Protein AF-A0A7V5R1Z7-F1 (afdb_monomer)

Radius of gyration: 26.4 Å; Cα contacts (8 Å, |Δi|>4): 305; chains: 1; bounding box: 56×43×74 Å

pLDDT: mean 80.23, std 14.75, range [30.91, 93.94]

Solvent-accessible surface area (backbone atoms only — not comparable to full-atom values): 13904 Å² total; per-residue (Å²): 135,90,87,69,84,84,73,76,78,60,77,85,65,63,64,72,72,75,41,57,68,72,42,50,54,52,12,50,54,49,54,71,69,65,27,65,79,41,76,48,75,42,79,90,75,31,34,35,39,34,32,37,51,55,98,90,41,81,35,54,34,39,33,49,52,81,77,50,91,92,49,82,60,58,50,67,71,62,95,63,70,82,87,39,47,68,58,49,30,50,52,53,52,48,47,54,66,72,68,49,70,75,56,68,69,56,55,58,46,38,64,74,29,57,62,56,53,50,30,55,57,60,72,68,54,90,69,73,97,61,61,90,85,60,43,50,40,64,34,35,38,37,42,70,43,82,88,78,74,38,43,34,40,34,34,33,34,34,35,50,44,95,85,73,46,53,43,82,74,44,81,34,43,43,52,56,78,75,41,85,78,61,61,90,48,59,53,75,69,50,51,55,52,40,50,50,34,47,76,69,71,45,63,70,41,41,57,50,74,54,47,85,87,77,34,55,68,56,51,51,56,45,53,72,60,75,38,52,47,53,61,88,83,89

Structure (mmCIF, N/CA/C/O backbone):
data_AF-A0A7V5R1Z7-F1
#
_entry.id   AF-A0A7V5R1Z7-F1
#
loop_
_atom_site.group_PDB
_atom_site.id
_atom_site.type_symbol
_atom_site.label_atom_id
_atom_site.label_alt_id
_atom_site.label_comp_id
_atom_site.label_asym_id
_atom_site.label_entity_id
_atom_site.label_seq_id
_atom_site.pdbx_PDB_ins_code
_atom_site.Cartn_x
_atom_site.Cartn_y
_atom_site.Cartn_z
_atom_site.occupancy
_atom_site.B_iso_or_equiv
_atom_site.auth_seq_id
_atom_site.auth_comp_id
_atom_site.auth_asym_id
_atom_site.auth_atom_id
_atom_site.pdbx_PDB_model_num
ATOM 1 N N . MET A 1 1 ? -6.080 -22.613 -13.313 1.00 31.19 1 MET A N 1
ATOM 2 C CA . MET A 1 1 ? -6.533 -21.714 -14.396 1.00 31.19 1 MET A CA 1
ATOM 3 C C . MET A 1 1 ? -6.416 -20.295 -13.854 1.00 31.19 1 MET A C 1
ATOM 5 O O . MET A 1 1 ? -7.184 -19.934 -12.975 1.00 31.19 1 MET A O 1
ATOM 9 N N . LEU A 1 2 ? -5.364 -19.563 -14.227 1.00 30.91 2 LEU A N 1
ATOM 10 C CA . LEU A 1 2 ? -5.093 -18.218 -13.706 1.00 30.91 2 LEU A CA 1
ATOM 11 C C . LEU A 1 2 ? -6.027 -17.218 -14.399 1.00 30.91 2 LEU A C 1
ATOM 13 O O . LEU A 1 2 ? -5.830 -16.895 -15.565 1.00 30.91 2 LEU A O 1
ATOM 17 N N . GLN A 1 3 ? -7.055 -16.763 -13.685 1.00 36.97 3 GLN A N 1
ATOM 18 C CA . GLN A 1 3 ? -7.900 -15.636 -14.076 1.00 36.97 3 GLN A CA 1
ATOM 19 C C . GLN A 1 3 ? -7.521 -14.421 -13.232 1.00 36.97 3 GLN A C 1
ATOM 21 O O . GLN A 1 3 ? -8.190 -14.095 -12.258 1.00 36.97 3 GLN A O 1
ATOM 26 N N . ILE A 1 4 ? -6.443 -13.738 -13.602 1.00 39.59 4 ILE A N 1
ATOM 27 C CA . ILE A 1 4 ? -6.299 -12.326 -13.254 1.00 39.59 4 ILE A CA 1
ATOM 28 C C . ILE A 1 4 ? -5.899 -11.625 -14.547 1.00 39.59 4 ILE A C 1
ATOM 30 O O . ILE A 1 4 ? -4.867 -11.978 -15.122 1.00 39.59 4 ILE A O 1
ATOM 34 N N . PRO A 1 5 ? -6.699 -10.673 -15.050 1.00 38.91 5 PRO A N 1
ATOM 35 C CA . PRO A 1 5 ? -6.241 -9.850 -16.145 1.00 38.91 5 PRO A CA 1
ATOM 36 C C . PRO A 1 5 ? -5.068 -9.031 -15.610 1.00 38.91 5 PRO A C 1
ATOM 38 O O . PRO A 1 5 ? -5.225 -8.265 -14.658 1.00 38.91 5 PRO A O 1
ATOM 41 N N . LEU A 1 6 ? -3.894 -9.180 -16.229 1.00 36.47 6 LEU A N 1
ATOM 42 C CA . LEU A 1 6 ? -2.872 -8.138 -16.225 1.00 36.47 6 LEU A CA 1
ATOM 43 C C . LEU A 1 6 ? -3.494 -6.907 -16.892 1.00 36.47 6 LEU A C 1
ATOM 45 O O . LEU A 1 6 ? -3.279 -6.631 -18.069 1.00 36.47 6 LEU A O 1
ATOM 49 N N . ALA A 1 7 ? -4.332 -6.184 -16.157 1.00 33.09 7 ALA A N 1
ATOM 50 C CA . ALA A 1 7 ? -4.763 -4.861 -16.540 1.00 33.09 7 ALA A CA 1
ATOM 51 C C . ALA A 1 7 ? -3.550 -3.956 -16.331 1.00 33.09 7 ALA A C 1
ATOM 53 O O . ALA A 1 7 ? -3.385 -3.331 -15.284 1.00 33.09 7 ALA A O 1
ATOM 54 N N . PHE A 1 8 ? -2.674 -3.934 -17.337 1.00 43.09 8 PHE A N 1
ATOM 55 C CA . PHE A 1 8 ? -1.732 -2.855 -17.563 1.00 43.09 8 PHE A CA 1
ATOM 56 C C . PHE A 1 8 ? -2.545 -1.558 -17.626 1.00 43.09 8 PHE A C 1
ATOM 58 O O . PHE A 1 8 ? -2.970 -1.120 -18.691 1.00 43.09 8 PHE A O 1
ATOM 65 N N . LYS A 1 9 ? -2.762 -0.905 -16.484 1.00 36.94 9 LYS A N 1
ATOM 66 C CA . LYS A 1 9 ? -2.949 0.544 -16.468 1.00 36.94 9 LYS A CA 1
ATOM 67 C C . LYS A 1 9 ? -1.584 1.166 -16.757 1.00 36.94 9 LYS A C 1
ATOM 69 O O . LYS A 1 9 ? -0.972 1.775 -15.887 1.00 36.94 9 LYS A O 1
ATOM 74 N N . GLY A 1 10 ? -1.090 0.990 -17.982 1.00 40.34 10 GLY A N 1
ATOM 75 C CA . GLY A 1 10 ? -0.186 1.986 -18.532 1.00 40.34 10 GLY A CA 1
ATOM 76 C C . GLY A 1 10 ? -0.961 3.307 -18.554 1.00 40.34 10 GLY A C 1
ATOM 77 O O . GLY A 1 10 ? -2.160 3.278 -18.856 1.00 40.34 10 GLY A O 1
ATOM 78 N N . PRO A 1 11 ? -0.361 4.453 -18.188 1.00 41.62 11 PRO A N 1
ATOM 79 C CA . PRO A 1 11 ? -1.006 5.732 -18.440 1.00 41.62 11 PRO A CA 1
ATOM 80 C C . PRO A 1 11 ? -1.364 5.759 -19.925 1.00 41.62 11 PRO A C 1
ATOM 82 O O . PRO A 1 11 ? -0.497 5.598 -20.786 1.00 41.62 11 PRO A O 1
ATOM 85 N N . ALA A 1 12 ? -2.664 5.834 -20.204 1.00 41.38 12 ALA A N 1
ATOM 86 C CA . ALA A 1 12 ? -3.181 5.752 -21.553 1.00 41.38 12 ALA A CA 1
ATOM 87 C C . ALA A 1 12 ? -2.472 6.807 -22.423 1.00 41.38 12 ALA A C 1
ATOM 89 O O . ALA A 1 12 ? -2.505 7.989 -22.090 1.00 41.38 12 ALA A O 1
ATOM 90 N N . LYS A 1 13 ? -1.874 6.366 -23.539 1.00 51.72 13 LYS A N 1
ATOM 91 C CA . LYS A 1 13 ? -1.476 7.191 -24.697 1.00 51.72 13 LYS A CA 1
ATOM 92 C C . LYS A 1 13 ? -0.182 8.028 -24.644 1.00 51.72 13 LYS A C 1
ATOM 94 O O . LYS A 1 13 ? -0.033 8.872 -25.509 1.00 51.72 13 LYS A O 1
ATOM 99 N N . GLN A 1 14 ? 0.774 7.829 -23.728 1.00 66.38 14 GLN A N 1
ATOM 100 C CA . GLN A 1 14 ? 1.934 8.752 -23.667 1.00 66.38 14 GLN A CA 1
ATOM 101 C C . GLN A 1 14 ? 3.022 8.567 -24.743 1.00 66.38 14 GLN A C 1
ATOM 103 O O . GLN A 1 14 ? 3.512 9.557 -25.263 1.00 66.38 14 GLN A O 1
ATOM 108 N N . ILE A 1 15 ? 3.462 7.346 -25.074 1.00 74.56 15 ILE A N 1
ATOM 109 C CA . ILE A 1 15 ? 4.589 7.190 -26.027 1.00 74.56 15 ILE A CA 1
ATOM 110 C C . ILE A 1 15 ? 4.106 7.339 -27.474 1.00 74.56 15 ILE A C 1
ATOM 112 O O . ILE A 1 15 ? 4.754 8.008 -28.272 1.00 74.56 15 ILE A O 1
ATOM 116 N N . GLU A 1 16 ? 2.936 6.782 -27.786 1.00 77.31 16 GLU A N 1
ATOM 117 C CA . GLU A 1 16 ? 2.303 6.863 -29.111 1.00 77.31 16 GLU A CA 1
ATOM 118 C C . GLU A 1 16 ? 1.888 8.294 -29.487 1.00 77.31 16 GLU A C 1
ATOM 120 O O . GLU A 1 16 ? 1.793 8.611 -30.667 1.00 77.31 16 GLU A O 1
ATOM 125 N N . SER A 1 17 ? 1.663 9.181 -28.504 1.00 82.94 17 SER A N 1
ATOM 126 C CA . SER A 1 17 ? 1.440 10.608 -28.772 1.00 82.94 17 SER A CA 1
ATOM 127 C C . SER A 1 17 ? 2.727 11.379 -29.068 1.00 82.94 17 SER A C 1
ATOM 129 O O . SER A 1 17 ? 2.656 12.478 -29.607 1.00 82.94 17 SER A O 1
ATOM 131 N N . LEU A 1 18 ? 3.887 10.845 -28.672 1.00 83.00 18 LEU A N 1
ATOM 132 C CA . LEU A 1 18 ? 5.188 11.511 -28.790 1.00 83.00 18 LEU A CA 1
ATOM 133 C C . LEU A 1 18 ? 5.989 11.031 -30.004 1.00 83.00 18 LEU A C 1
ATOM 135 O O . LEU A 1 18 ? 6.800 11.787 -30.535 1.00 83.00 18 LEU A O 1
ATOM 139 N N . PHE A 1 19 ? 5.784 9.785 -30.437 1.00 88.88 19 PHE A N 1
ATOM 140 C CA . PHE A 1 19 ? 6.544 9.174 -31.524 1.00 88.88 19 PHE A CA 1
ATOM 141 C C . PHE A 1 19 ? 5.636 8.360 -32.454 1.00 88.88 19 PHE A C 1
ATOM 143 O O . PHE A 1 19 ? 4.733 7.670 -31.976 1.00 88.88 19 PHE A O 1
ATOM 150 N N . PRO A 1 20 ? 5.894 8.373 -33.775 1.00 91.06 20 PRO A N 1
ATOM 151 C CA . PRO A 1 20 ? 5.164 7.535 -34.716 1.00 91.06 20 PRO A CA 1
ATOM 152 C C . PRO A 1 20 ? 5.468 6.048 -34.483 1.00 91.06 20 PRO A C 1
ATOM 154 O O . PRO A 1 20 ? 6.582 5.674 -34.114 1.00 91.06 20 PRO A O 1
ATOM 157 N N . GLU A 1 21 ? 4.497 5.182 -34.771 1.00 89.19 21 GLU A N 1
ATOM 158 C CA . GLU A 1 21 ? 4.577 3.734 -34.516 1.00 89.19 21 GLU A CA 1
ATOM 159 C C . GLU A 1 21 ? 5.815 3.073 -35.146 1.00 89.19 21 GLU A C 1
ATOM 161 O O . GLU A 1 21 ? 6.500 2.277 -34.502 1.00 89.19 21 GLU A O 1
ATOM 166 N N . ALA A 1 22 ? 6.168 3.463 -36.375 1.00 91.12 22 ALA A N 1
ATOM 167 C CA . ALA A 1 22 ? 7.359 2.959 -37.059 1.00 91.12 22 ALA A CA 1
ATOM 168 C C . ALA A 1 22 ? 8.659 3.249 -36.280 1.00 91.12 22 ALA A C 1
ATOM 170 O O . ALA A 1 22 ? 9.557 2.406 -36.227 1.00 91.12 22 ALA A O 1
ATOM 171 N N . MET A 1 23 ? 8.743 4.415 -35.632 1.00 92.81 23 MET A N 1
ATOM 172 C CA . MET A 1 23 ? 9.889 4.811 -34.812 1.00 92.81 23 MET A CA 1
ATOM 173 C C . MET A 1 23 ? 9.915 4.059 -33.485 1.00 92.81 23 MET A C 1
ATOM 175 O O . MET A 1 23 ? 10.978 3.608 -33.067 1.00 92.81 23 MET A O 1
ATOM 179 N N . VAL A 1 24 ? 8.752 3.861 -32.858 1.00 91.44 24 VAL A N 1
ATOM 180 C CA . VAL A 1 24 ? 8.623 3.040 -31.643 1.00 91.44 24 VAL A CA 1
ATOM 181 C C . VAL A 1 24 ? 9.106 1.616 -31.913 1.00 91.44 24 VAL A C 1
ATOM 183 O O . VAL A 1 24 ? 9.898 1.070 -31.147 1.00 91.44 24 VAL A O 1
ATOM 186 N N . PHE A 1 25 ? 8.701 1.023 -33.036 1.00 91.00 25 PHE A N 1
ATOM 187 C CA . PHE A 1 25 ? 9.139 -0.314 -33.427 1.00 91.00 25 PHE A CA 1
ATOM 188 C C . PHE A 1 25 ? 10.655 -0.396 -33.667 1.00 91.00 25 PHE A C 1
ATOM 190 O O . PHE A 1 25 ? 11.306 -1.328 -33.187 1.00 91.00 25 PHE A O 1
ATOM 197 N N . ALA A 1 26 ? 11.237 0.585 -34.366 1.00 91.00 26 ALA A N 1
ATOM 198 C CA . ALA A 1 26 ? 12.684 0.663 -34.576 1.00 91.00 26 ALA A CA 1
ATOM 199 C C . ALA A 1 26 ? 13.451 0.831 -33.252 1.00 91.00 26 ALA A C 1
ATOM 201 O O . ALA A 1 26 ? 14.445 0.145 -33.017 1.00 91.00 26 ALA A O 1
ATOM 202 N N . ALA A 1 27 ? 12.945 1.672 -32.351 1.00 92.38 27 ALA A N 1
ATOM 203 C CA . ALA A 1 27 ? 13.521 1.894 -31.032 1.00 92.38 27 ALA A CA 1
ATOM 204 C C . ALA A 1 27 ? 13.492 0.629 -30.165 1.00 92.38 27 ALA A C 1
ATOM 206 O O . ALA A 1 27 ? 14.475 0.319 -29.496 1.00 92.38 27 ALA A O 1
ATOM 207 N N . ILE A 1 28 ? 12.403 -0.144 -30.202 1.00 91.06 28 ILE A N 1
ATOM 208 C CA . ILE A 1 28 ? 12.321 -1.431 -29.497 1.00 91.06 28 ILE A CA 1
ATOM 209 C C . ILE A 1 28 ? 13.361 -2.412 -30.041 1.00 91.06 28 ILE A C 1
ATOM 211 O O . ILE A 1 28 ? 14.044 -3.058 -29.250 1.00 91.06 28 ILE A O 1
ATOM 215 N N . LYS A 1 29 ? 13.532 -2.504 -31.367 1.00 92.25 29 LYS A N 1
ATOM 216 C CA . LYS A 1 29 ? 14.585 -3.347 -31.963 1.00 92.25 29 LYS A CA 1
ATOM 217 C C . LYS A 1 29 ? 15.976 -2.955 -31.472 1.00 92.25 29 LYS A C 1
ATOM 219 O O . LYS A 1 29 ? 16.752 -3.839 -31.129 1.00 92.25 29 LYS A O 1
ATOM 224 N N . LEU A 1 30 ? 16.251 -1.653 -31.394 1.00 91.19 30 LEU A N 1
ATOM 225 C CA . LEU A 1 30 ? 17.515 -1.122 -30.885 1.00 91.19 30 LEU A CA 1
ATOM 226 C C . LEU A 1 30 ? 17.731 -1.429 -29.392 1.00 91.19 30 LEU A C 1
ATOM 228 O O . LEU A 1 30 ? 18.852 -1.662 -28.957 1.00 91.19 30 LEU A O 1
ATOM 232 N N . LEU A 1 31 ? 16.668 -1.442 -28.584 1.00 90.62 31 LEU A N 1
ATOM 233 C CA . LEU A 1 31 ? 16.761 -1.824 -27.171 1.00 90.62 31 LEU A CA 1
ATOM 234 C C . LEU A 1 31 ? 16.969 -3.331 -26.983 1.00 90.62 31 LEU A C 1
ATOM 236 O O . LEU A 1 31 ? 17.690 -3.737 -26.074 1.00 90.62 31 LEU A O 1
ATOM 240 N N . LEU A 1 32 ? 16.351 -4.155 -27.833 1.00 89.19 32 LEU A N 1
ATOM 241 C CA . LEU A 1 32 ? 16.475 -5.615 -27.786 1.00 89.19 32 LEU A CA 1
ATOM 242 C C . LEU A 1 32 ? 17.870 -6.114 -28.177 1.00 89.19 32 LEU A C 1
ATOM 244 O O . LEU A 1 32 ? 18.238 -7.210 -27.769 1.00 89.19 32 LEU A O 1
ATOM 248 N N . SER A 1 33 ? 18.652 -5.331 -28.921 1.00 86.81 33 SER A N 1
ATOM 249 C CA . SER A 1 33 ? 20.059 -5.639 -29.202 1.00 86.81 33 SER A CA 1
ATOM 250 C C . SER A 1 33 ? 21.011 -5.305 -28.043 1.00 86.81 33 SER A C 1
ATOM 252 O O . SER A 1 33 ? 22.217 -5.399 -28.220 1.00 86.81 33 SER A O 1
ATOM 254 N N . GLU A 1 34 ? 20.490 -4.933 -26.864 1.00 78.62 34 GLU A N 1
ATOM 255 C CA . GLU A 1 34 ? 21.259 -4.588 -25.650 1.00 78.62 34 GLU A CA 1
ATOM 256 C C . GLU A 1 34 ? 22.245 -3.419 -25.824 1.00 78.62 34 GLU A C 1
ATOM 258 O O . GLU A 1 34 ? 23.167 -3.212 -25.040 1.00 78.62 34 GLU A O 1
ATOM 263 N N . ASN A 1 35 ? 21.979 -2.563 -26.803 1.00 83.56 35 ASN A N 1
ATOM 264 C CA . ASN A 1 35 ? 22.853 -1.470 -27.218 1.00 83.56 35 ASN A CA 1
ATOM 265 C C . ASN A 1 35 ? 22.896 -0.260 -26.260 1.00 83.56 35 ASN A C 1
ATOM 267 O O . ASN A 1 35 ? 23.498 0.771 -26.567 1.00 83.56 35 ASN A O 1
ATOM 271 N N . MET A 1 36 ? 22.241 -0.329 -25.099 1.00 88.00 36 MET A N 1
ATOM 272 C CA . MET A 1 36 ? 22.253 0.754 -24.114 1.00 88.00 36 MET A CA 1
ATOM 273 C C . MET A 1 36 ? 23.434 0.591 -23.156 1.00 88.00 36 MET A C 1
ATOM 275 O O . MET A 1 36 ? 23.322 -0.048 -22.111 1.00 88.00 36 MET A O 1
ATOM 279 N N . VAL A 1 37 ? 24.551 1.230 -23.497 1.00 89.00 37 VAL A N 1
ATOM 280 C CA . VAL A 1 37 ? 25.814 1.154 -22.747 1.00 89.00 37 VAL A CA 1
ATOM 281 C C . VAL A 1 37 ? 25.703 1.819 -21.376 1.00 89.00 37 VAL A C 1
ATOM 283 O O . VAL A 1 37 ? 26.212 1.313 -20.376 1.00 89.00 37 VAL A O 1
ATOM 286 N N . HIS A 1 38 ? 25.041 2.975 -21.308 1.00 91.31 38 HIS A N 1
ATOM 287 C CA . HIS A 1 38 ? 24.915 3.727 -20.065 1.00 91.31 38 HIS A CA 1
ATOM 288 C C . HIS A 1 38 ? 23.544 4.377 -19.939 1.00 91.31 38 HIS A C 1
ATOM 290 O O . HIS A 1 38 ? 22.983 4.869 -20.916 1.00 91.31 38 HIS A O 1
ATOM 296 N N . TRP A 1 39 ? 23.030 4.414 -18.713 1.00 93.31 39 TRP A N 1
ATOM 297 C CA . TRP A 1 39 ? 21.798 5.107 -18.364 1.00 93.31 39 TRP A CA 1
ATOM 298 C C . TRP A 1 39 ? 21.902 5.623 -16.933 1.00 93.31 39 TRP A C 1
ATOM 300 O O . TRP A 1 39 ? 22.216 4.857 -16.019 1.00 93.31 39 TRP A O 1
ATOM 310 N N . GLN A 1 40 ? 21.599 6.900 -16.736 1.00 92.81 40 GLN A N 1
ATOM 311 C CA . GLN A 1 40 ? 21.609 7.542 -15.431 1.00 92.81 40 GLN A CA 1
ATOM 312 C C . GLN A 1 40 ? 20.471 8.554 -15.332 1.00 92.81 40 GLN A C 1
ATOM 314 O O . GLN A 1 40 ? 20.330 9.433 -16.178 1.00 92.81 40 GLN A O 1
ATOM 319 N N . HIS A 1 41 ? 19.698 8.465 -14.251 1.00 90.81 41 HIS A N 1
ATOM 320 C CA . HIS A 1 41 ? 18.669 9.444 -13.917 1.00 90.81 41 HIS A CA 1
ATOM 321 C C . HIS A 1 41 ? 19.145 10.346 -12.776 1.00 90.81 41 HIS A C 1
ATOM 323 O O . HIS A 1 41 ? 19.369 9.885 -11.653 1.00 90.81 41 HIS A O 1
ATOM 329 N N . ASN A 1 42 ? 19.278 11.640 -13.057 1.00 88.69 42 ASN A N 1
ATOM 330 C CA . ASN A 1 42 ? 19.512 12.660 -12.050 1.00 88.69 42 ASN A CA 1
ATOM 331 C C . ASN A 1 42 ? 18.172 13.220 -11.561 1.00 88.69 42 ASN A C 1
ATOM 333 O O . ASN A 1 42 ? 17.606 14.123 -12.168 1.00 88.69 42 ASN A O 1
ATOM 337 N N . LYS A 1 43 ? 17.696 12.697 -10.428 1.00 85.00 43 LYS A N 1
ATOM 338 C CA . LYS A 1 43 ? 16.411 13.088 -9.828 1.00 85.00 43 LYS A CA 1
ATOM 339 C C . LYS A 1 43 ? 16.332 14.562 -9.427 1.00 85.00 43 LYS A C 1
ATOM 341 O O . LYS A 1 43 ? 15.238 15.095 -9.365 1.00 85.00 43 LYS A O 1
ATOM 346 N N . VAL A 1 44 ? 17.462 15.198 -9.106 1.00 84.88 44 VAL A N 1
ATOM 347 C CA . VAL A 1 44 ? 17.480 16.599 -8.648 1.00 84.88 44 VAL A CA 1
ATOM 348 C C . VAL A 1 44 ? 17.256 17.551 -9.816 1.00 84.88 44 VAL A C 1
ATOM 350 O O . VAL A 1 44 ? 16.585 18.562 -9.665 1.00 84.88 44 VAL A O 1
ATOM 353 N N . LEU A 1 45 ? 17.833 17.219 -10.970 1.00 85.38 45 LEU A N 1
ATOM 354 C CA . LEU A 1 45 ? 17.722 18.016 -12.187 1.00 85.38 45 LEU A CA 1
ATOM 355 C C . LEU A 1 45 ? 16.599 17.538 -13.108 1.00 85.38 45 LEU A C 1
ATOM 357 O 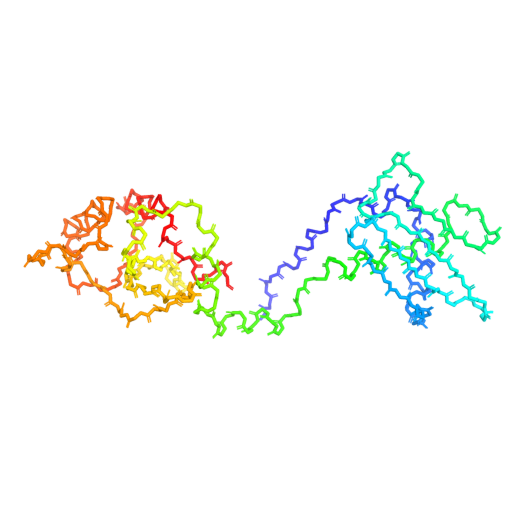O . LEU A 1 45 ? 16.463 18.096 -14.187 1.00 85.38 45 LEU A O 1
ATOM 361 N N . GLU A 1 46 ? 15.867 16.485 -12.731 1.00 87.31 46 GLU A N 1
ATOM 362 C CA . GLU A 1 46 ? 14.815 15.883 -13.561 1.00 87.31 46 GLU A CA 1
ATOM 363 C C . GLU A 1 46 ? 15.306 15.554 -14.986 1.00 87.31 46 GLU A C 1
ATOM 365 O O . GLU A 1 46 ? 14.598 15.693 -15.980 1.00 87.31 46 GLU A O 1
ATOM 370 N N . THR A 1 47 ? 16.563 15.105 -15.090 1.00 88.62 47 THR A N 1
ATOM 371 C CA . THR A 1 47 ? 17.223 14.787 -16.364 1.00 88.62 47 THR A CA 1
ATOM 372 C C . THR A 1 47 ? 17.720 13.354 -16.393 1.00 88.62 47 THR A C 1
ATOM 374 O O . THR A 1 47 ? 18.268 12.823 -15.420 1.00 88.62 47 THR A O 1
ATOM 377 N N . ILE A 1 48 ? 17.565 12.721 -17.547 1.00 90.88 48 ILE A N 1
ATOM 378 C CA . ILE A 1 48 ? 18.046 11.378 -17.830 1.00 90.88 48 ILE A CA 1
ATOM 379 C C . ILE A 1 48 ? 19.090 11.469 -18.928 1.00 90.88 48 ILE A C 1
ATOM 381 O O . ILE A 1 48 ? 18.814 11.951 -20.022 1.00 90.88 48 ILE A O 1
ATOM 385 N N . ASN A 1 49 ? 20.282 10.963 -18.637 1.00 93.19 49 ASN A N 1
ATOM 386 C CA . ASN A 1 49 ? 21.375 10.892 -19.591 1.00 93.19 49 ASN A CA 1
ATOM 387 C C . ASN A 1 49 ? 21.652 9.434 -19.936 1.00 93.19 49 ASN A C 1
ATOM 389 O O . ASN A 1 49 ? 21.638 8.559 -19.066 1.00 93.19 49 ASN A O 1
ATOM 393 N N . ALA A 1 50 ? 21.917 9.172 -21.208 1.00 93.62 50 ALA A N 1
ATOM 394 C CA . ALA A 1 50 ? 22.237 7.835 -21.673 1.00 93.62 50 ALA A CA 1
ATOM 395 C C . ALA A 1 50 ? 23.243 7.850 -22.819 1.00 93.62 50 ALA A C 1
ATOM 397 O O . ALA A 1 50 ? 23.430 8.856 -23.507 1.00 93.62 50 ALA A O 1
ATOM 398 N N . VAL A 1 51 ? 23.878 6.700 -23.014 1.00 93.50 51 VAL A N 1
ATOM 399 C CA . VAL A 1 51 ? 24.722 6.416 -24.171 1.00 93.50 51 VAL A CA 1
ATOM 400 C C . VAL A 1 51 ? 24.186 5.154 -24.827 1.00 93.50 51 VAL A C 1
ATOM 402 O O . VAL A 1 51 ? 24.077 4.121 -24.164 1.00 93.50 51 VAL A O 1
ATOM 405 N N . ILE A 1 52 ? 23.833 5.260 -26.106 1.00 92.69 52 ILE A N 1
ATOM 406 C CA . ILE A 1 52 ? 23.376 4.137 -26.930 1.00 92.69 52 ILE A CA 1
ATOM 407 C C . ILE A 1 52 ? 24.391 3.914 -28.047 1.00 92.69 52 ILE A C 1
ATOM 409 O O . ILE A 1 52 ? 24.847 4.874 -28.667 1.00 92.69 52 ILE A O 1
ATOM 413 N N . GLU A 1 53 ? 24.747 2.659 -28.286 1.00 91.94 53 GLU A N 1
ATOM 414 C CA . GLU A 1 53 ? 25.570 2.244 -29.415 1.00 91.94 53 GLU A CA 1
ATOM 415 C C . GLU A 1 53 ? 24.683 1.843 -30.596 1.00 91.94 53 GLU A C 1
ATOM 417 O O . GLU A 1 53 ? 23.820 0.982 -30.478 1.00 91.94 53 GLU A O 1
ATOM 422 N N . ASP A 1 54 ? 24.873 2.455 -31.755 1.00 90.31 54 ASP A N 1
ATOM 423 C CA . ASP A 1 54 ? 24.143 2.085 -32.963 1.00 90.31 54 ASP A CA 1
ATOM 424 C C . ASP A 1 54 ? 25.120 1.974 -34.128 1.00 90.31 54 ASP A C 1
ATOM 426 O O . ASP A 1 54 ? 25.892 2.893 -34.398 1.00 90.31 54 ASP A O 1
ATOM 430 N N . GLN A 1 55 ? 25.150 0.806 -34.771 1.00 86.81 55 GLN A N 1
ATOM 431 C CA . GLN A 1 55 ? 26.068 0.498 -35.878 1.00 86.81 55 GLN A CA 1
ATOM 432 C C . GLN A 1 55 ? 27.550 0.819 -35.571 1.00 86.81 55 GLN A C 1
ATOM 434 O O . GLN A 1 55 ? 28.294 1.274 -36.440 1.00 86.81 55 GLN A O 1
ATOM 439 N N . GLY A 1 56 ? 27.988 0.604 -34.325 1.00 85.06 56 GLY A N 1
ATOM 440 C CA . GLY A 1 56 ? 29.362 0.873 -33.879 1.00 85.06 56 GLY A CA 1
ATOM 441 C C . GLY A 1 56 ? 29.674 2.348 -33.588 1.00 85.06 56 GLY A C 1
ATOM 442 O O . GLY A 1 56 ? 30.836 2.698 -33.377 1.00 85.06 56 GLY A O 1
ATOM 443 N N . LYS A 1 57 ? 28.667 3.232 -33.574 1.00 88.94 57 LYS A N 1
ATOM 444 C CA . LYS A 1 57 ? 28.794 4.630 -33.138 1.00 88.94 57 LYS A CA 1
ATOM 445 C C . LYS A 1 57 ? 28.100 4.844 -31.798 1.00 88.94 57 LYS A C 1
ATOM 447 O O . LYS A 1 57 ? 27.003 4.351 -31.564 1.00 88.94 57 LYS A O 1
ATOM 452 N N . LEU A 1 58 ? 28.730 5.627 -30.923 1.00 91.75 58 LEU A N 1
ATOM 453 C CA . LEU A 1 58 ? 28.171 5.981 -29.618 1.00 91.75 58 LEU A CA 1
ATOM 454 C C . LEU A 1 58 ? 27.414 7.307 -29.694 1.00 91.75 58 LEU A C 1
ATOM 456 O O . LEU A 1 58 ? 28.000 8.360 -29.955 1.00 91.75 58 LEU A O 1
ATOM 460 N N . HIS A 1 59 ? 26.126 7.266 -29.380 1.00 92.06 59 HIS A N 1
ATOM 461 C CA . HIS A 1 59 ? 25.244 8.424 -29.347 1.00 92.06 59 HIS A CA 1
ATOM 462 C C . HIS A 1 59 ? 24.959 8.834 -27.903 1.00 92.06 59 HIS A C 1
ATOM 464 O O . HIS A 1 59 ? 24.417 8.058 -27.112 1.00 92.06 59 HIS A O 1
ATOM 470 N N . LYS A 1 60 ? 25.320 10.075 -27.553 1.00 92.88 60 LYS A N 1
ATOM 471 C CA . LYS A 1 60 ? 25.009 10.674 -26.248 1.00 92.88 60 LYS A CA 1
ATOM 472 C C . LYS A 1 60 ? 23.640 11.341 -26.288 1.00 92.88 60 LYS A C 1
ATOM 474 O O . LYS A 1 60 ? 23.373 12.169 -27.165 1.00 92.88 60 LYS A O 1
ATOM 479 N N . LEU A 1 61 ? 22.812 10.998 -25.312 1.00 93.94 61 LEU A N 1
ATOM 480 C CA . LEU A 1 61 ? 21.411 11.384 -25.223 1.00 93.94 61 LEU A CA 1
ATOM 481 C C . LEU A 1 61 ? 21.138 12.066 -23.888 1.00 93.94 61 LEU A C 1
ATOM 483 O O . LEU A 1 61 ? 21.652 11.630 -22.855 1.00 93.94 61 LEU A O 1
ATOM 487 N N . SER A 1 62 ? 20.287 13.086 -23.913 1.00 92.19 62 SE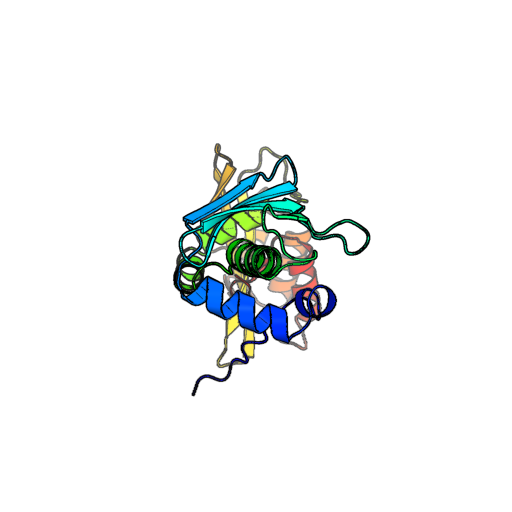R A N 1
ATOM 488 C CA . SER A 1 62 ? 19.744 13.725 -22.718 1.00 92.19 62 SER A CA 1
ATOM 489 C C . SER A 1 62 ? 18.245 13.948 -22.889 1.00 92.19 62 SER A C 1
ATOM 491 O O . SER A 1 62 ? 17.802 14.376 -23.953 1.00 92.19 62 SER A O 1
ATOM 493 N N . LEU A 1 63 ? 17.469 13.635 -21.860 1.00 91.31 63 LEU A N 1
ATOM 494 C CA . LEU A 1 63 ? 16.009 13.687 -21.837 1.00 91.31 63 LEU A CA 1
ATOM 495 C C . LEU A 1 63 ? 15.560 14.373 -20.545 1.00 91.31 63 LEU A C 1
ATOM 497 O O . LEU A 1 63 ? 16.083 14.050 -19.479 1.00 91.31 63 LEU A O 1
ATOM 501 N N . ASN A 1 64 ? 14.565 15.254 -20.622 1.00 88.00 64 ASN A N 1
ATOM 502 C CA . ASN A 1 64 ? 13.902 15.780 -19.427 1.00 88.00 64 ASN A CA 1
ATOM 503 C C . ASN A 1 64 ? 12.785 14.821 -18.990 1.00 88.00 64 ASN A C 1
ATOM 505 O O . ASN A 1 64 ? 12.039 14.305 -19.826 1.00 88.00 64 ASN A O 1
ATOM 509 N N . TRP A 1 65 ? 12.677 14.555 -17.689 1.00 84.25 65 TRP A N 1
ATOM 510 C CA . TRP A 1 65 ? 11.671 13.656 -17.131 1.00 84.25 65 TRP A CA 1
ATOM 511 C C . TRP A 1 65 ? 11.057 14.229 -15.848 1.00 84.25 65 TRP A C 1
ATOM 513 O O . TRP A 1 65 ? 11.783 14.365 -14.864 1.00 84.25 65 TRP A O 1
ATOM 523 N N . PRO A 1 66 ? 9.731 14.453 -15.783 1.00 83.75 66 PRO A N 1
ATOM 524 C CA . PRO A 1 66 ? 8.690 13.964 -16.697 1.00 83.75 66 PRO A CA 1
ATOM 525 C C . PRO A 1 66 ? 8.678 14.664 -18.065 1.00 83.75 66 PRO A C 1
ATOM 527 O O . PRO A 1 66 ? 9.106 15.804 -18.194 1.00 83.75 66 PRO A O 1
ATOM 530 N N . ILE A 1 67 ? 8.203 13.956 -19.097 1.00 82.81 67 ILE A N 1
ATOM 531 C CA . ILE A 1 67 ? 8.124 14.509 -20.456 1.00 82.81 67 ILE A CA 1
ATOM 532 C C . ILE A 1 67 ? 6.952 15.485 -20.534 1.00 82.81 67 ILE A C 1
ATOM 534 O O . ILE A 1 67 ? 5.806 15.095 -20.297 1.00 82.81 67 ILE A O 1
ATOM 538 N N . ASP A 1 68 ? 7.252 16.719 -20.920 1.00 79.62 68 ASP A N 1
ATOM 539 C CA . ASP A 1 68 ? 6.272 17.742 -21.263 1.00 79.62 68 ASP A CA 1
ATOM 540 C C . ASP A 1 68 ? 6.142 17.825 -22.798 1.00 79.62 68 ASP A C 1
ATOM 542 O O . ASP A 1 68 ? 7.149 18.068 -23.467 1.00 79.62 68 ASP A O 1
ATOM 546 N N . PRO A 1 69 ? 4.950 17.590 -23.382 1.00 72.19 69 PRO A N 1
ATOM 547 C CA . PRO A 1 69 ? 4.744 17.650 -24.829 1.00 72.19 69 PRO A CA 1
ATOM 548 C C . PRO A 1 69 ? 4.923 19.053 -25.431 1.00 72.19 69 PRO A C 1
ATOM 550 O O . PRO A 1 69 ? 5.099 19.155 -26.644 1.00 72.19 69 PRO A O 1
ATOM 553 N N . GLU A 1 70 ? 4.880 20.122 -24.629 1.00 74.62 70 GLU A N 1
ATOM 554 C CA . GLU A 1 70 ? 5.105 21.497 -25.104 1.00 74.62 70 GLU A CA 1
ATOM 555 C C . GLU A 1 70 ? 6.600 21.844 -25.215 1.00 74.62 70 GLU A C 1
ATOM 557 O O . GLU A 1 70 ? 6.979 22.777 -25.927 1.00 74.62 70 GLU A O 1
ATOM 562 N N . LEU A 1 71 ? 7.467 21.077 -24.546 1.00 72.69 71 LEU A N 1
ATOM 563 C CA . LEU A 1 71 ? 8.915 21.269 -24.540 1.00 72.69 71 LEU A CA 1
ATOM 564 C C . LEU A 1 71 ? 9.617 20.250 -25.442 1.00 72.69 71 LEU A C 1
ATOM 566 O O . LEU A 1 71 ? 9.128 19.154 -25.715 1.00 72.69 71 LEU A O 1
ATOM 570 N N . SER A 1 72 ? 10.824 20.592 -25.900 1.00 78.94 72 SER A N 1
ATOM 571 C CA . SER A 1 72 ? 11.659 19.630 -26.619 1.00 78.94 72 SER A CA 1
ATOM 572 C C . SER A 1 72 ? 11.922 18.411 -25.730 1.00 78.94 72 SER A C 1
ATOM 574 O O . SER A 1 72 ? 12.530 18.553 -24.669 1.00 78.94 72 SER A O 1
ATOM 576 N N . ILE A 1 73 ? 11.513 17.226 -26.196 1.00 81.56 73 ILE A N 1
ATOM 577 C CA . ILE A 1 73 ? 11.632 15.946 -25.478 1.00 81.56 73 ILE A CA 1
ATOM 578 C C . ILE A 1 73 ? 13.056 15.755 -24.927 1.00 81.56 73 ILE A C 1
ATOM 580 O O . ILE A 1 73 ? 13.246 15.423 -23.758 1.00 81.56 73 ILE A O 1
ATOM 584 N N . GLY A 1 74 ? 14.072 16.015 -25.754 1.00 87.12 74 GLY A N 1
ATOM 585 C CA . GLY A 1 74 ? 15.469 15.888 -25.365 1.00 87.12 74 GLY A CA 1
ATOM 586 C C . GLY A 1 74 ? 16.442 16.210 -26.494 1.00 87.12 74 GLY A C 1
ATOM 587 O O . GLY A 1 74 ? 16.061 16.655 -27.579 1.00 87.12 74 GLY A O 1
ATOM 588 N N . THR A 1 75 ? 17.722 15.959 -26.241 1.00 90.69 75 THR A N 1
ATOM 589 C CA . THR A 1 75 ? 18.809 16.151 -27.201 1.00 90.69 75 THR A CA 1
ATOM 590 C C . THR A 1 75 ? 19.502 14.827 -27.514 1.00 90.69 75 THR A C 1
ATOM 592 O O . THR A 1 75 ? 19.799 14.023 -26.633 1.00 90.69 75 THR A O 1
ATOM 595 N N . CYS A 1 76 ? 19.763 14.609 -28.802 1.00 91.69 76 CYS A N 1
ATOM 596 C CA . CYS A 1 76 ? 20.614 13.543 -29.319 1.00 91.69 76 CYS A CA 1
ATOM 597 C C . CYS A 1 76 ? 21.720 14.150 -30.187 1.00 91.69 76 CYS A C 1
ATOM 599 O O . CYS A 1 76 ? 21.499 15.188 -30.821 1.00 91.69 76 CYS A O 1
ATOM 601 N N . HIS A 1 77 ? 22.877 13.484 -30.206 1.00 89.94 77 HIS A N 1
ATOM 602 C CA . HIS A 1 77 ? 24.037 13.782 -31.053 1.00 89.94 77 HIS A CA 1
ATOM 603 C C . HIS A 1 77 ? 24.065 12.948 -32.352 1.00 89.94 77 HIS A C 1
ATOM 605 O O . HIS A 1 77 ? 25.137 12.687 -32.888 1.00 89.94 77 HIS A O 1
ATOM 611 N N . CYS A 1 78 ? 22.924 12.443 -32.823 1.00 88.19 78 CYS A N 1
ATOM 612 C CA . CYS A 1 78 ? 22.815 11.854 -34.158 1.00 88.19 78 CYS A CA 1
ATOM 613 C C . CYS A 1 78 ? 22.588 12.945 -35.213 1.00 88.19 78 CYS A C 1
ATOM 615 O O . CYS A 1 78 ? 22.106 14.030 -34.888 1.00 88.19 78 CYS A O 1
ATOM 617 N N . ASP A 1 79 ? 22.863 12.606 -36.471 1.00 86.94 79 ASP A N 1
ATOM 618 C CA . ASP A 1 79 ? 22.645 13.488 -37.624 1.00 86.94 79 ASP A CA 1
ATOM 619 C C . ASP A 1 79 ? 21.195 13.437 -38.160 1.00 86.94 79 ASP A C 1
ATOM 621 O O . ASP A 1 79 ? 20.872 14.106 -39.136 1.00 86.94 79 ASP A O 1
ATOM 625 N N . GLU A 1 80 ? 20.318 12.634 -37.543 1.00 86.00 80 GLU A N 1
ATOM 626 C CA . GLU A 1 80 ? 18.905 12.505 -37.925 1.00 86.00 80 GLU A CA 1
ATOM 627 C C . GLU A 1 80 ? 18.034 13.669 -37.429 1.00 86.00 80 GLU A C 1
ATOM 629 O O . GLU A 1 80 ? 18.308 14.290 -36.393 1.00 86.00 80 GLU A O 1
ATOM 634 N N . ASP A 1 81 ? 16.918 13.892 -38.129 1.00 84.38 81 ASP A N 1
ATOM 635 C CA . ASP A 1 81 ? 15.870 14.814 -37.699 1.00 84.38 81 ASP A CA 1
ATOM 636 C C . ASP A 1 81 ? 15.292 14.401 -36.336 1.00 84.38 81 ASP A C 1
ATOM 638 O O . ASP A 1 81 ? 15.086 13.224 -36.032 1.00 84.38 81 ASP A O 1
ATOM 642 N N . LYS A 1 82 ? 15.032 15.396 -35.483 1.00 84.00 82 LYS A N 1
ATOM 643 C CA . LYS A 1 82 ? 14.498 15.183 -34.132 1.00 84.00 82 LYS A CA 1
ATOM 644 C C . LYS A 1 82 ? 12.966 15.259 -34.158 1.00 84.00 82 LYS A C 1
ATOM 646 O O . LYS A 1 82 ? 12.438 16.205 -34.741 1.00 84.00 82 LYS A O 1
ATOM 651 N N . PRO A 1 83 ? 12.246 14.357 -33.465 1.00 88.19 83 PRO A N 1
ATOM 652 C CA . PRO A 1 83 ? 12.749 13.264 -32.624 1.00 88.19 83 PRO A CA 1
ATOM 653 C C . PRO A 1 83 ? 13.341 12.094 -33.429 1.00 88.19 83 PRO A C 1
ATOM 655 O O . PRO A 1 83 ? 12.744 11.662 -34.404 1.00 88.19 83 PRO A O 1
ATOM 658 N N . CYS A 1 84 ? 14.476 11.547 -32.981 1.00 92.56 84 CYS A N 1
ATOM 659 C CA . CYS A 1 84 ? 15.131 10.398 -33.614 1.00 92.56 84 CYS A CA 1
ATOM 660 C C . CYS A 1 84 ? 14.824 9.070 -32.897 1.00 92.56 84 CYS A C 1
ATOM 662 O O . CYS A 1 84 ? 14.323 9.047 -31.763 1.00 92.56 84 CYS A O 1
ATOM 664 N N . VAL A 1 85 ? 15.206 7.951 -33.523 1.00 93.81 85 VAL A N 1
ATOM 665 C CA . VAL A 1 85 ? 15.006 6.595 -32.976 1.00 93.81 85 VAL A CA 1
ATOM 666 C C . VAL A 1 85 ? 15.691 6.423 -31.612 1.00 93.81 85 VAL A C 1
ATOM 668 O O . VAL A 1 85 ? 15.116 5.814 -30.707 1.00 93.81 85 VAL A O 1
ATOM 671 N N . HIS A 1 86 ? 16.876 7.009 -31.408 1.00 93.88 86 HIS A N 1
ATOM 672 C CA . HIS A 1 86 ? 17.618 6.909 -30.142 1.00 93.88 86 HIS A CA 1
ATOM 673 C C . HIS A 1 86 ? 16.910 7.614 -28.978 1.00 93.88 86 HIS A C 1
ATOM 675 O O . HIS A 1 86 ? 16.920 7.109 -27.855 1.00 93.88 86 HIS A O 1
ATOM 681 N N . LEU A 1 87 ? 16.264 8.759 -29.231 1.00 92.25 87 LEU A N 1
ATOM 682 C CA . LEU A 1 87 ? 15.464 9.451 -28.213 1.00 92.25 87 LEU A CA 1
ATOM 683 C C . LEU A 1 87 ? 14.235 8.631 -27.837 1.00 92.25 87 LEU A C 1
ATOM 685 O O . LEU A 1 87 ? 13.940 8.487 -26.652 1.00 92.25 87 LEU A O 1
ATOM 689 N N . CYS A 1 88 ? 13.560 8.040 -28.824 1.00 92.25 88 CYS A N 1
ATOM 690 C CA . CYS A 1 88 ? 12.441 7.135 -28.573 1.00 92.25 88 CYS A CA 1
ATOM 691 C C . CYS A 1 88 ? 12.884 5.927 -27.725 1.00 92.25 88 CYS A C 1
ATOM 693 O O . CYS A 1 88 ? 12.249 5.606 -26.717 1.00 92.25 88 CYS A O 1
ATOM 695 N N . ALA A 1 89 ? 14.032 5.323 -28.050 1.00 92.94 89 ALA A N 1
ATOM 696 C CA . ALA A 1 89 ? 14.617 4.228 -27.276 1.00 92.94 89 ALA A CA 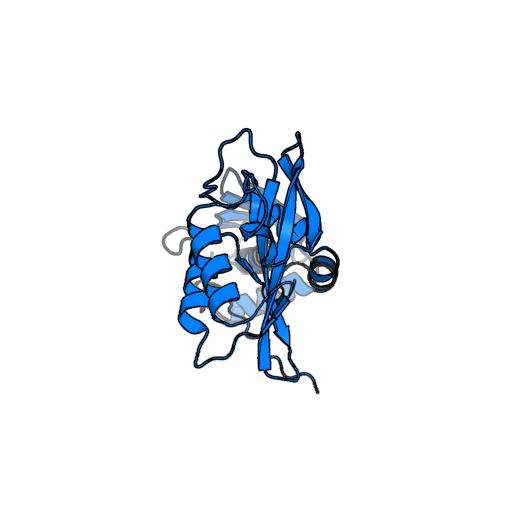1
ATOM 697 C C . ALA A 1 89 ? 14.927 4.647 -25.830 1.00 92.94 89 ALA A C 1
ATOM 699 O O . ALA A 1 89 ? 14.614 3.914 -24.889 1.00 92.94 89 ALA A O 1
ATOM 700 N N . LEU A 1 90 ? 15.474 5.850 -25.626 1.00 92.75 90 LEU A N 1
ATOM 701 C CA . LEU A 1 90 ? 15.716 6.381 -24.287 1.00 92.75 90 LEU A CA 1
ATOM 702 C C . LEU A 1 90 ? 14.416 6.583 -23.503 1.00 92.75 90 LEU A C 1
ATOM 704 O O . LEU A 1 90 ? 14.369 6.226 -22.325 1.00 92.75 90 LEU A O 1
ATOM 708 N N . VAL A 1 91 ? 13.361 7.116 -24.123 1.00 91.56 91 VAL A N 1
ATOM 709 C CA . VAL A 1 91 ? 12.053 7.293 -23.471 1.00 91.56 91 VAL A CA 1
ATOM 710 C C . VAL A 1 91 ? 11.479 5.948 -23.036 1.00 91.56 91 VAL A C 1
ATOM 712 O O . VAL A 1 91 ? 11.091 5.800 -21.877 1.00 91.56 91 VAL A O 1
ATOM 715 N N . ILE A 1 92 ? 11.476 4.953 -23.927 1.00 90.44 92 ILE A N 1
ATOM 716 C CA . ILE A 1 92 ? 10.967 3.605 -23.635 1.00 90.44 92 ILE A CA 1
ATOM 717 C C . ILE A 1 92 ? 11.757 2.972 -22.486 1.00 90.44 92 ILE A C 1
ATOM 719 O O . ILE A 1 92 ? 11.163 2.509 -21.513 1.00 90.44 92 ILE A O 1
ATOM 723 N N . ALA A 1 93 ? 13.090 2.990 -22.555 1.00 90.12 93 ALA A N 1
ATOM 724 C CA . ALA A 1 93 ? 13.942 2.404 -21.524 1.00 90.12 93 ALA A CA 1
ATOM 725 C C . ALA A 1 93 ? 13.805 3.118 -20.175 1.00 90.12 93 ALA A C 1
ATOM 727 O O . ALA A 1 93 ? 13.757 2.472 -19.129 1.00 90.12 93 ALA A O 1
ATOM 728 N N . SER A 1 94 ? 13.720 4.448 -20.189 1.00 89.81 94 SER A N 1
ATOM 729 C CA . SER A 1 94 ? 13.543 5.253 -18.978 1.00 89.81 94 SER A CA 1
ATOM 730 C C . SER A 1 94 ? 12.201 4.971 -18.332 1.00 89.81 94 SER A C 1
ATOM 732 O O . SER A 1 94 ? 12.152 4.712 -17.133 1.00 89.81 94 SER A O 1
ATOM 734 N N . LYS A 1 95 ? 11.128 4.922 -19.128 1.00 86.88 95 LYS A N 1
ATOM 735 C CA . LYS A 1 95 ? 9.805 4.532 -18.649 1.00 86.88 95 LYS A CA 1
ATOM 736 C C . LYS A 1 95 ? 9.832 3.126 -18.057 1.00 86.88 95 LYS A C 1
ATOM 738 O O . LYS A 1 95 ? 9.369 2.935 -16.943 1.00 86.88 95 LYS A O 1
ATOM 743 N N . ALA A 1 96 ? 10.435 2.163 -18.751 1.00 84.81 96 ALA A N 1
ATOM 744 C CA . ALA A 1 96 ? 10.532 0.787 -18.275 1.00 84.81 96 ALA A CA 1
ATOM 745 C C . ALA A 1 96 ? 11.315 0.658 -16.957 1.00 84.81 96 ALA A C 1
ATOM 747 O O . ALA A 1 96 ? 10.941 -0.159 -16.122 1.00 84.81 96 ALA A O 1
ATOM 748 N N . LYS A 1 97 ? 12.376 1.454 -16.756 1.00 84.56 97 LYS A N 1
ATOM 749 C CA . LYS A 1 97 ? 13.193 1.455 -15.527 1.00 84.56 97 LYS A CA 1
ATOM 750 C C . LYS A 1 97 ? 12.550 2.222 -14.370 1.00 84.56 97 LYS A C 1
ATOM 752 O O . LYS A 1 97 ? 12.691 1.809 -13.224 1.00 84.56 97 LYS A O 1
ATOM 757 N N . LEU A 1 98 ? 11.886 3.344 -14.646 1.00 82.31 98 LEU A N 1
ATOM 758 C CA . LEU A 1 98 ? 11.269 4.198 -13.623 1.00 82.31 98 LEU A CA 1
ATOM 759 C C . LEU A 1 98 ? 9.895 3.687 -13.190 1.00 82.31 98 LEU A C 1
ATOM 761 O O . LEU A 1 98 ? 9.600 3.698 -11.998 1.00 82.31 98 LEU A O 1
ATOM 765 N N . ASP A 1 99 ? 9.104 3.182 -14.137 1.00 74.31 99 ASP A N 1
ATOM 766 C CA . ASP A 1 99 ? 7.794 2.572 -13.889 1.00 74.31 99 ASP A CA 1
ATOM 767 C C . ASP A 1 99 ? 7.915 1.052 -13.667 1.00 74.31 99 ASP A C 1
ATOM 769 O O . ASP A 1 99 ? 6.911 0.334 -13.713 1.00 74.31 99 ASP A O 1
ATOM 773 N N . GLN A 1 100 ? 9.133 0.532 -13.444 1.00 66.06 100 GLN A N 1
ATOM 774 C CA . GLN A 1 100 ? 9.329 -0.882 -13.152 1.00 66.06 100 GLN A CA 1
ATOM 775 C C . GLN A 1 100 ? 8.578 -1.219 -11.863 1.00 66.06 100 GLN A C 1
ATOM 777 O O . GLN A 1 100 ? 8.979 -0.832 -10.763 1.00 66.06 100 GLN A O 1
ATOM 782 N N . LEU A 1 101 ? 7.475 -1.960 -11.994 1.00 52.75 101 LEU A N 1
ATOM 783 C CA . LEU A 1 101 ? 6.840 -2.571 -10.838 1.00 52.75 101 LEU A CA 1
ATOM 784 C C . LEU A 1 101 ? 7.885 -3.476 -10.170 1.00 52.75 101 LEU A C 1
ATOM 786 O O . LEU A 1 101 ? 8.581 -4.214 -10.877 1.00 52.75 101 LEU A O 1
ATOM 790 N N . PRO A 1 102 ? 8.026 -3.430 -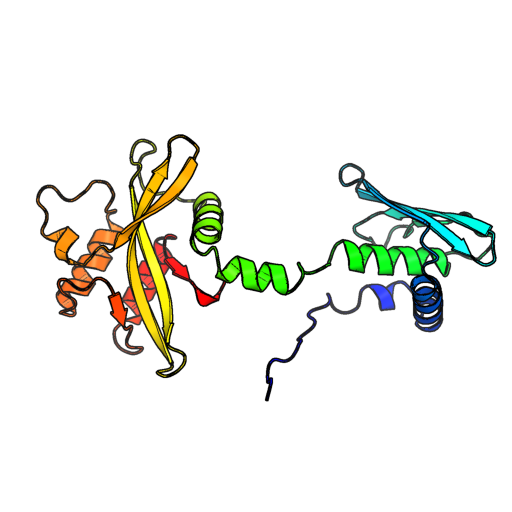8.834 1.00 53.00 102 PRO A N 1
ATOM 791 C CA . PRO A 1 102 ? 8.971 -4.292 -8.143 1.00 53.00 102 PRO A CA 1
ATOM 792 C C . PRO A 1 102 ? 8.710 -5.751 -8.548 1.00 53.00 102 PRO A C 1
ATOM 794 O O . PRO A 1 102 ? 7.543 -6.139 -8.684 1.00 53.00 102 PRO A O 1
ATOM 797 N N . PRO A 1 103 ? 9.764 -6.559 -8.781 1.00 51.84 103 PRO A N 1
ATOM 798 C CA . PRO A 1 103 ? 9.610 -7.917 -9.284 1.00 51.84 103 PRO A CA 1
ATOM 799 C C . PRO A 1 103 ? 8.649 -8.712 -8.395 1.00 51.84 103 PRO A C 1
ATOM 801 O O . PRO A 1 103 ? 8.646 -8.562 -7.175 1.00 51.84 103 PRO A O 1
ATOM 804 N N . PHE A 1 104 ? 7.841 -9.584 -9.001 1.00 47.91 104 PHE A N 1
ATOM 805 C CA . PHE A 1 104 ? 6.801 -10.377 -8.328 1.00 47.91 104 PHE A CA 1
ATOM 806 C C . PHE A 1 104 ? 7.313 -11.155 -7.096 1.00 47.91 104 PHE A C 1
ATOM 808 O O . PHE A 1 104 ? 6.586 -11.377 -6.132 1.00 47.91 104 PHE A O 1
ATOM 815 N N . THR A 1 105 ? 8.602 -11.501 -7.060 1.00 51.31 105 THR A N 1
ATOM 816 C CA . THR A 1 105 ? 9.278 -12.091 -5.893 1.00 51.31 105 THR A CA 1
ATOM 817 C C . THR A 1 105 ? 9.373 -11.150 -4.686 1.00 51.31 105 THR A C 1
ATOM 819 O O . THR A 1 105 ? 9.278 -11.621 -3.555 1.00 51.31 105 THR A O 1
ATOM 822 N N . GLN A 1 106 ? 9.483 -9.834 -4.883 1.00 48.12 106 GLN A N 1
ATOM 823 C CA . GLN A 1 106 ? 9.378 -8.831 -3.815 1.00 48.12 106 GLN A CA 1
ATOM 824 C C . GLN A 1 106 ? 7.927 -8.623 -3.361 1.00 48.12 106 GLN A C 1
ATOM 826 O O . GLN A 1 106 ? 7.700 -8.389 -2.17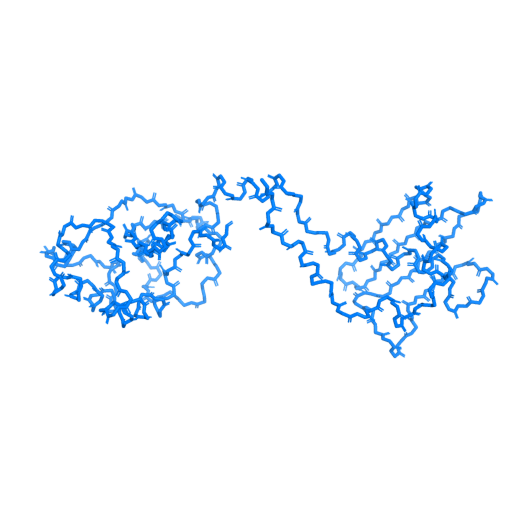9 1.00 48.12 106 GLN A O 1
ATOM 831 N N . GLN A 1 107 ? 6.939 -8.801 -4.243 1.00 45.88 107 GLN A N 1
ATOM 832 C CA . GLN A 1 107 ? 5.515 -8.798 -3.869 1.00 45.88 107 GLN A CA 1
ATOM 833 C C . GLN A 1 107 ? 5.135 -10.055 -3.055 1.00 45.88 107 GLN A C 1
ATOM 835 O O . GLN A 1 107 ? 4.413 -9.974 -2.064 1.00 45.88 107 GLN A O 1
ATOM 840 N N . LEU A 1 108 ? 5.712 -11.216 -3.382 1.00 47.00 108 LEU A N 1
ATOM 841 C CA . LEU A 1 108 ? 5.619 -12.434 -2.562 1.00 47.00 108 LEU A CA 1
ATOM 842 C C . LEU A 1 108 ? 6.376 -12.318 -1.223 1.00 47.00 108 LEU A C 1
ATOM 844 O O . LEU A 1 108 ? 5.956 -12.911 -0.227 1.00 47.00 108 LEU A O 1
ATOM 848 N N . GLN A 1 109 ? 7.469 -11.549 -1.160 1.00 45.94 109 GLN A N 1
ATOM 849 C CA . GLN A 1 109 ? 8.152 -11.226 0.101 1.00 45.94 109 GLN A CA 1
ATOM 850 C C . GLN A 1 109 ? 7.427 -10.150 0.928 1.00 45.94 109 GLN A C 1
ATOM 852 O O . GLN A 1 109 ? 7.506 -10.206 2.155 1.00 45.94 109 GLN A O 1
ATOM 857 N N . ALA A 1 110 ? 6.675 -9.236 0.307 1.00 45.47 110 ALA A N 1
ATOM 858 C CA . ALA A 1 110 ? 5.810 -8.276 1.001 1.00 45.47 110 ALA A CA 1
ATOM 859 C C . ALA A 1 110 ? 4.721 -8.995 1.817 1.00 45.47 110 ALA A C 1
ATOM 861 O O . ALA A 1 110 ? 4.538 -8.701 2.999 1.00 45.47 110 ALA A O 1
ATOM 862 N N . ASN A 1 111 ? 4.147 -10.068 1.259 1.00 47.25 111 ASN A N 1
ATOM 863 C CA . ASN A 1 111 ? 3.269 -10.986 1.993 1.00 47.25 111 ASN A CA 1
ATOM 864 C C . ASN A 1 111 ? 3.963 -11.674 3.190 1.00 47.25 111 ASN A C 1
ATOM 866 O O . ASN A 1 111 ? 3.331 -11.960 4.207 1.00 47.25 111 ASN A O 1
ATOM 870 N N . ARG A 1 112 ? 5.283 -11.917 3.125 1.00 52.47 112 ARG A N 1
ATOM 871 C CA . ARG A 1 112 ? 6.055 -12.502 4.241 1.00 52.47 112 ARG A CA 1
ATOM 872 C C . ARG A 1 112 ? 6.398 -11.509 5.345 1.00 52.47 112 ARG A C 1
ATOM 874 O O . ARG A 1 112 ? 6.844 -11.941 6.406 1.00 52.47 112 ARG A O 1
ATOM 881 N N . ASN A 1 113 ? 6.173 -10.212 5.153 1.00 64.38 113 ASN A N 1
ATOM 882 C CA . ASN A 1 113 ? 6.521 -9.219 6.158 1.00 64.38 113 ASN A CA 1
ATOM 883 C C . ASN A 1 113 ? 5.383 -8.238 6.429 1.00 64.38 113 ASN A C 1
ATOM 885 O O . ASN A 1 113 ? 5.596 -7.033 6.520 1.00 64.38 113 ASN A O 1
ATOM 889 N N . ILE A 1 114 ? 4.188 -8.785 6.694 1.00 66.62 114 ILE A N 1
ATOM 890 C CA . ILE A 1 114 ? 3.044 -8.069 7.292 1.00 66.62 114 ILE A CA 1
ATOM 891 C C . ILE A 1 114 ? 3.509 -7.125 8.413 1.00 66.62 114 ILE A C 1
ATOM 893 O O . ILE A 1 114 ? 2.976 -6.034 8.555 1.00 66.62 114 ILE A O 1
ATOM 897 N N . GLN A 1 115 ? 4.535 -7.498 9.190 1.00 68.19 115 GLN A N 1
ATOM 898 C CA . GLN A 1 115 ? 5.114 -6.635 10.223 1.00 68.19 115 GLN A CA 1
ATOM 899 C C . GLN A 1 115 ? 5.879 -5.417 9.676 1.00 68.19 115 GLN A C 1
A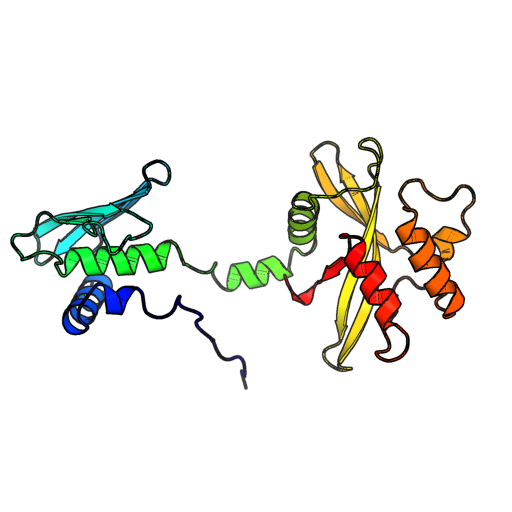TOM 901 O O . GLN A 1 115 ? 5.722 -4.326 10.222 1.00 68.19 115 GLN A O 1
ATOM 906 N N . GLN A 1 116 ? 6.681 -5.567 8.617 1.00 68.94 116 GLN A N 1
ATOM 907 C CA . GLN A 1 116 ? 7.344 -4.432 7.959 1.00 68.94 116 GLN A CA 1
ATOM 908 C C . GLN A 1 116 ? 6.326 -3.529 7.264 1.00 68.94 116 GLN A C 1
ATOM 910 O O . GLN A 1 116 ? 6.373 -2.316 7.454 1.00 68.94 116 GLN A O 1
ATOM 915 N N . THR A 1 117 ? 5.371 -4.108 6.535 1.00 74.00 117 THR A N 1
ATOM 916 C CA . THR A 1 117 ? 4.287 -3.371 5.876 1.00 74.00 117 THR A CA 1
ATOM 917 C C . THR A 1 117 ? 3.447 -2.601 6.890 1.00 74.00 117 THR A C 1
ATOM 919 O O . THR A 1 117 ? 3.212 -1.407 6.719 1.00 74.00 117 THR A O 1
ATOM 922 N N . LEU A 1 118 ? 3.062 -3.247 7.994 1.00 76.31 118 LEU A N 1
ATOM 923 C CA . LEU A 1 118 ? 2.368 -2.595 9.101 1.00 76.31 118 LEU A CA 1
ATOM 924 C C . LEU A 1 118 ? 3.198 -1.444 9.679 1.00 76.31 118 LEU A C 1
ATOM 926 O O . LEU A 1 118 ? 2.644 -0.393 9.985 1.00 76.31 118 LEU A O 1
ATOM 930 N N . GLY A 1 119 ? 4.513 -1.627 9.819 1.00 73.62 119 GLY A N 1
ATOM 931 C CA . GLY A 1 119 ? 5.424 -0.588 10.294 1.00 73.62 119 GLY A CA 1
ATOM 932 C C . GLY A 1 119 ? 5.469 0.630 9.372 1.00 73.62 119 GLY A C 1
ATOM 933 O O . GLY A 1 119 ? 5.342 1.755 9.848 1.00 73.62 119 GLY A O 1
ATOM 934 N N . VAL A 1 120 ? 5.592 0.414 8.061 1.00 75.56 120 VAL A N 1
ATOM 935 C CA . VAL A 1 120 ? 5.569 1.491 7.056 1.00 75.56 120 VAL A CA 1
ATOM 936 C C . VAL A 1 120 ? 4.217 2.202 7.054 1.00 75.56 120 VAL A C 1
ATOM 938 O O . VAL A 1 120 ? 4.174 3.426 7.142 1.00 75.56 120 VAL A O 1
ATOM 941 N N . TRP A 1 121 ? 3.117 1.448 7.026 1.00 81.19 121 TRP A N 1
ATOM 942 C CA . TRP A 1 121 ? 1.762 2.000 7.021 1.00 81.19 121 TRP A CA 1
ATOM 943 C C . TRP A 1 121 ? 1.454 2.809 8.287 1.00 81.19 121 TRP A C 1
ATOM 945 O O . TRP A 1 121 ? 0.864 3.884 8.197 1.00 81.19 121 TRP A O 1
ATOM 955 N N . LEU A 1 122 ? 1.892 2.344 9.462 1.00 77.19 122 LEU A N 1
ATOM 956 C CA . LEU A 1 122 ? 1.738 3.091 10.713 1.00 77.19 122 LEU A CA 1
ATOM 957 C C . LEU A 1 122 ? 2.543 4.392 10.723 1.00 77.19 122 LEU A C 1
ATOM 959 O O . LEU A 1 122 ? 2.065 5.391 11.250 1.00 77.19 122 LEU A O 1
ATOM 963 N N . ASN A 1 123 ? 3.737 4.395 10.130 1.00 73.56 123 ASN A N 1
ATOM 964 C CA . ASN A 1 123 ? 4.585 5.587 10.047 1.00 73.56 123 ASN A CA 1
ATOM 965 C C . ASN A 1 123 ? 4.061 6.636 9.055 1.00 73.56 123 ASN A C 1
ATOM 967 O O . ASN A 1 123 ? 4.423 7.803 9.161 1.00 73.56 123 ASN A O 1
ATOM 971 N N . GLN A 1 124 ? 3.212 6.240 8.107 1.00 75.62 124 GLN A N 1
ATOM 972 C CA . GLN A 1 124 ? 2.561 7.144 7.154 1.00 75.62 124 GLN A CA 1
ATOM 973 C C . GLN A 1 124 ? 1.250 7.743 7.686 1.00 75.62 124 GLN A C 1
ATOM 975 O O . GLN A 1 124 ? 0.643 8.578 7.015 1.00 75.62 124 GLN A O 1
ATOM 980 N N . GLN A 1 125 ? 0.789 7.334 8.874 1.00 72.94 125 GLN A N 1
ATOM 981 C CA . GLN A 1 125 ? -0.424 7.890 9.467 1.00 72.94 125 GLN A CA 1
ATOM 982 C C . GLN A 1 125 ? -0.212 9.363 9.824 1.00 72.94 125 GLN A C 1
ATOM 984 O O . GLN A 1 125 ? 0.611 9.701 10.671 1.00 72.94 125 GLN A O 1
ATOM 989 N N . SER A 1 126 ? -0.999 10.244 9.211 1.00 67.81 126 SER A N 1
ATOM 990 C CA . SER A 1 126 ? -0.979 11.683 9.498 1.00 67.81 126 SER A CA 1
ATOM 991 C C . SER A 1 126 ? -1.670 12.042 10.817 1.00 67.81 126 SER A C 1
ATOM 993 O O . SER A 1 126 ? -1.460 13.132 11.344 1.00 67.81 126 SER A O 1
ATOM 995 N N . HIS A 1 127 ? -2.494 11.138 11.358 1.00 72.44 127 HIS A N 1
ATOM 996 C CA . HIS A 1 127 ? -3.314 11.390 12.536 1.00 72.44 127 HIS A CA 1
ATOM 997 C C . HIS A 1 127 ? -3.162 10.284 13.590 1.00 72.44 127 HIS A C 1
ATOM 999 O O . HIS A 1 127 ? -3.766 9.213 13.492 1.00 72.44 127 HIS A O 1
ATOM 1005 N N . ASP A 1 128 ? -2.420 10.586 14.657 1.00 74.44 128 ASP A N 1
ATOM 1006 C CA . ASP A 1 128 ? -2.273 9.726 15.833 1.00 74.44 128 ASP A CA 1
ATOM 1007 C C . ASP A 1 128 ? -2.984 10.359 17.051 1.00 74.44 128 ASP A C 1
ATOM 1009 O O . ASP A 1 128 ? -2.488 11.338 17.605 1.00 74.44 128 ASP A O 1
ATOM 1013 N N . PRO A 1 129 ? -4.157 9.855 17.497 1.00 75.00 129 PRO A N 1
ATOM 1014 C CA . PRO A 1 129 ? -4.949 10.504 18.552 1.00 75.00 129 PRO A CA 1
ATOM 1015 C C . PRO A 1 129 ? -4.399 10.298 19.970 1.00 75.00 129 PRO A C 1
ATOM 1017 O O . PRO A 1 129 ? -5.049 10.685 20.944 1.00 75.00 129 PRO A O 1
ATOM 1020 N N . TYR A 1 130 ? -3.260 9.624 20.119 1.00 78.94 130 TYR A N 1
ATOM 1021 C CA . TYR A 1 130 ? -2.658 9.362 21.420 1.00 78.94 130 TYR A CA 1
ATOM 1022 C C . TYR A 1 130 ? -1.530 10.362 21.691 1.00 78.94 130 TYR A C 1
ATOM 1024 O O . TYR A 1 130 ? -0.833 10.775 20.769 1.00 78.94 130 TYR A O 1
ATOM 1032 N N . PRO A 1 131 ? -1.287 10.726 22.960 1.00 74.12 131 PRO A N 1
ATOM 1033 C CA . PRO A 1 131 ? -0.167 11.596 23.296 1.00 74.12 131 PRO A CA 1
ATOM 1034 C C . PRO A 1 131 ? 1.166 10.946 22.899 1.00 74.12 131 PRO A C 1
ATOM 1036 O O . PRO A 1 131 ? 1.318 9.731 23.034 1.00 74.12 131 PRO A O 1
ATOM 1039 N N . ASN A 1 132 ? 2.165 11.753 22.523 1.00 71.00 132 ASN A N 1
ATOM 1040 C CA . ASN A 1 132 ? 3.502 11.288 22.103 1.00 71.00 132 ASN A CA 1
ATOM 1041 C C . ASN A 1 132 ? 4.165 10.314 23.098 1.00 71.00 132 ASN A C 1
ATOM 1043 O O . ASN A 1 132 ? 4.945 9.445 22.721 1.00 71.00 132 ASN A O 1
ATOM 1047 N N . MET A 1 133 ? 3.841 10.430 24.390 1.00 74.25 133 MET A N 1
ATOM 1048 C CA . MET A 1 133 ? 4.357 9.545 25.439 1.00 74.25 133 MET A CA 1
ATOM 1049 C C . MET A 1 133 ? 3.719 8.149 25.453 1.00 74.25 133 MET A C 1
ATOM 1051 O O . MET A 1 133 ? 4.293 7.209 26.009 1.00 74.25 133 MET A O 1
ATOM 1055 N N . ALA A 1 134 ? 2.524 7.983 24.886 1.00 79.69 134 ALA A N 1
ATOM 1056 C CA . ALA A 1 134 ? 1.896 6.679 24.776 1.00 79.69 134 ALA A CA 1
ATOM 1057 C C . ALA A 1 134 ? 2.628 5.882 23.698 1.00 79.69 134 ALA A C 1
ATOM 1059 O O . ALA A 1 134 ? 2.648 6.274 22.539 1.00 79.69 134 ALA A O 1
ATOM 1060 N N . ARG A 1 135 ? 3.182 4.725 24.060 1.00 83.69 135 ARG A N 1
ATOM 1061 C CA . ARG A 1 135 ? 3.864 3.828 23.109 1.00 83.69 135 ARG A CA 1
ATOM 1062 C C . ARG A 1 135 ? 3.018 2.655 22.650 1.00 83.69 135 ARG A C 1
ATOM 1064 O O . ARG A 1 135 ? 3.482 1.830 21.879 1.00 83.69 135 ARG A O 1
ATOM 1071 N N . HIS A 1 136 ? 1.799 2.532 23.156 1.00 89.06 136 HIS A N 1
ATOM 1072 C CA . HIS A 1 136 ? 0.897 1.453 22.783 1.00 89.06 136 HIS A CA 1
ATOM 1073 C C . HIS A 1 136 ? -0.238 1.985 21.921 1.00 89.06 136 HIS A C 1
ATOM 1075 O O . HIS A 1 136 ? -0.720 3.091 22.163 1.00 89.06 136 HIS A O 1
ATOM 1081 N N . ARG A 1 137 ? -0.662 1.191 20.938 1.00 87.56 137 ARG A N 1
ATOM 1082 C CA . ARG A 1 137 ? -1.785 1.496 20.043 1.00 87.56 137 ARG A CA 1
ATOM 1083 C C . ARG A 1 137 ? -2.695 0.278 19.925 1.00 87.56 137 ARG A C 1
ATOM 1085 O O . ARG A 1 137 ? -2.202 -0.854 19.930 1.00 87.56 137 ARG A O 1
ATOM 1092 N N . LEU A 1 138 ? -3.999 0.519 19.825 1.00 90.62 138 LEU A N 1
ATOM 1093 C CA . LEU A 1 138 ? -4.971 -0.490 19.410 1.00 90.62 138 LEU A CA 1
ATOM 1094 C C . LEU A 1 138 ? -5.095 -0.459 17.885 1.00 90.62 138 LEU A C 1
ATOM 1096 O O . LEU A 1 138 ? -5.328 0.605 17.311 1.00 90.62 138 LEU A O 1
ATOM 1100 N N . LEU A 1 139 ? -4.940 -1.618 17.254 1.00 91.44 139 LEU A N 1
ATOM 1101 C CA . LEU A 1 139 ? -5.044 -1.810 15.812 1.00 91.44 139 LEU A CA 1
ATOM 1102 C C . LEU A 1 139 ? -6.150 -2.801 15.479 1.00 91.44 139 LEU A C 1
ATOM 1104 O O . LEU A 1 139 ? -6.387 -3.752 16.229 1.00 91.44 139 LEU A O 1
ATOM 1108 N N . TYR A 1 140 ? -6.766 -2.595 14.321 1.00 92.50 140 TYR A N 1
ATOM 1109 C CA . TYR A 1 140 ? -7.781 -3.474 13.755 1.00 92.50 140 TYR A CA 1
ATOM 1110 C C . TYR A 1 140 ? -7.231 -4.061 12.464 1.00 92.50 140 TYR A C 1
ATOM 1112 O O . TYR A 1 140 ? -6.890 -3.311 11.553 1.00 92.50 140 TYR A O 1
ATOM 1120 N N . PHE A 1 141 ? -7.119 -5.379 12.370 1.00 90.94 141 PHE A N 1
ATOM 1121 C CA . PHE A 1 141 ? -6.703 -6.032 11.133 1.00 90.94 141 PHE A CA 1
ATOM 1122 C C . PHE A 1 141 ? -7.934 -6.526 10.405 1.00 90.94 141 PHE A C 1
ATOM 1124 O O . PHE A 1 141 ? -8.661 -7.348 10.951 1.00 90.94 141 PHE A O 1
ATOM 1131 N N . LEU A 1 142 ? -8.154 -6.010 9.202 1.00 91.31 142 LEU A N 1
ATOM 1132 C CA . LEU A 1 142 ? -9.207 -6.451 8.304 1.00 91.31 142 LEU A CA 1
ATOM 1133 C C . LEU A 1 142 ? -8.651 -7.537 7.385 1.00 91.31 142 LEU A C 1
ATOM 1135 O O . LEU A 1 142 ? -7.640 -7.334 6.709 1.00 91.31 142 LEU A O 1
ATOM 1139 N N . ASP A 1 143 ? -9.327 -8.673 7.373 1.00 88.88 143 ASP A N 1
ATOM 1140 C CA . ASP A 1 143 ? -9.003 -9.843 6.569 1.00 88.88 143 ASP A CA 1
ATOM 1141 C C . ASP A 1 143 ? -10.251 -10.291 5.802 1.00 88.88 143 ASP A C 1
ATOM 1143 O O . ASP A 1 143 ? -11.379 -10.014 6.230 1.00 88.88 143 ASP A O 1
ATOM 1147 N N . THR A 1 144 ? -10.072 -10.977 4.678 1.00 86.19 144 THR A N 1
ATOM 1148 C CA . THR A 1 144 ? -11.196 -11.567 3.939 1.00 86.19 144 THR A CA 1
ATOM 1149 C C . THR A 1 144 ? -11.021 -13.061 3.839 1.00 86.19 144 THR A C 1
ATOM 1151 O O . THR A 1 144 ? -10.022 -13.528 3.302 1.00 86.19 144 THR A O 1
ATOM 1154 N N . ASP A 1 145 ? -12.027 -13.793 4.298 1.00 78.25 145 ASP A N 1
ATOM 1155 C CA . ASP A 1 145 ? -12.117 -15.218 4.027 1.00 78.25 145 ASP A CA 1
ATOM 1156 C C . ASP A 1 145 ? -12.603 -15.405 2.585 1.00 78.25 145 ASP A C 1
ATOM 1158 O O . ASP A 1 145 ? -13.741 -15.055 2.248 1.00 78.25 145 ASP A O 1
ATOM 1162 N N . GLU A 1 146 ? -11.724 -15.903 1.716 1.00 70.75 146 GLU A N 1
ATOM 1163 C CA . GLU A 1 146 ? -12.028 -16.134 0.302 1.00 70.75 146 GLU A CA 1
ATOM 1164 C C . GLU A 1 146 ? -13.102 -17.211 0.101 1.00 70.75 146 GLU A C 1
ATOM 1166 O O . GLU A 1 146 ? -13.868 -17.138 -0.864 1.00 70.75 146 GLU A O 1
ATOM 1171 N N . HIS A 1 147 ? -13.209 -18.175 1.021 1.00 72.25 147 HIS A N 1
ATOM 1172 C CA . HIS A 1 147 ? -14.173 -19.268 0.923 1.00 72.25 147 HIS A CA 1
ATOM 1173 C C . HIS A 1 147 ? -15.581 -18.800 1.281 1.00 72.25 147 HIS A C 1
ATOM 1175 O O . HIS A 1 147 ? -16.537 -19.080 0.555 1.00 72.25 147 HIS A O 1
ATOM 1181 N N . GLU A 1 148 ? -15.713 -18.038 2.366 1.00 73.25 148 GLU A N 1
ATOM 1182 C CA . GLU A 1 148 ? -17.020 -17.576 2.844 1.00 73.25 148 GLU A CA 1
ATOM 1183 C C . GLU A 1 148 ? -17.426 -16.203 2.285 1.00 73.25 148 GLU A C 1
ATOM 1185 O O . GLU A 1 148 ? -18.575 -15.781 2.445 1.00 73.25 148 GLU A O 1
ATOM 1190 N N . LYS A 1 149 ? -16.510 -15.492 1.609 1.00 78.44 149 LYS A N 1
ATOM 1191 C CA . LYS A 1 149 ? -16.676 -14.094 1.158 1.00 78.44 149 LYS A CA 1
ATOM 1192 C C . LYS A 1 149 ? -17.094 -13.162 2.299 1.00 78.44 149 LYS A C 1
ATOM 1194 O O . LYS A 1 149 ? -17.890 -12.232 2.107 1.00 78.44 149 LYS A O 1
ATOM 1199 N N . GLN A 1 150 ? -16.568 -13.425 3.492 1.00 85.38 150 GLN A N 1
ATOM 1200 C CA . GLN A 1 150 ? -16.837 -12.655 4.701 1.00 85.38 150 GLN A CA 1
ATOM 1201 C C . GLN A 1 150 ? -15.597 -11.870 5.120 1.00 85.38 150 GLN A C 1
ATOM 1203 O O . GLN A 1 150 ? -14.461 -12.295 4.922 1.00 85.38 150 GLN A O 1
ATOM 1208 N N . PHE A 1 151 ? -15.831 -10.701 5.709 1.00 88.56 151 PHE A N 1
ATOM 1209 C CA . PHE A 1 151 ? -14.768 -9.891 6.287 1.00 88.56 151 PHE A CA 1
ATOM 1210 C C . PHE A 1 151 ? -14.611 -10.265 7.754 1.00 88.56 151 PHE A C 1
ATOM 1212 O O . PHE A 1 151 ? -15.594 -10.246 8.494 1.00 88.56 151 PHE A O 1
ATOM 1219 N N . SER A 1 152 ? -13.392 -10.548 8.191 1.00 90.50 152 SER A N 1
ATOM 1220 C CA . SER A 1 152 ? -13.082 -10.718 9.608 1.00 90.50 152 SER A CA 1
ATOM 1221 C C . SER A 1 152 ? -12.203 -9.575 10.097 1.00 90.50 152 SER A C 1
ATOM 1223 O O . SER A 1 152 ? -11.377 -9.036 9.360 1.00 90.50 152 SER A O 1
ATOM 1225 N N . ILE A 1 153 ? -12.417 -9.165 11.344 1.00 91.94 153 ILE A N 1
ATOM 1226 C CA . ILE A 1 153 ? -11.598 -8.162 12.015 1.00 91.94 153 ILE A CA 1
ATOM 1227 C C . ILE A 1 153 ? -10.966 -8.786 13.243 1.00 91.94 153 ILE A C 1
ATOM 1229 O O . ILE A 1 153 ? -11.677 -9.360 14.063 1.00 91.94 153 ILE A O 1
ATOM 1233 N N . SER A 1 154 ? -9.655 -8.616 13.415 1.00 92.00 154 SER A N 1
ATOM 1234 C CA . SER A 1 154 ? -8.953 -8.963 14.653 1.00 92.00 154 SER A CA 1
ATOM 1235 C C . SER A 1 154 ? -8.354 -7.745 15.352 1.00 92.00 154 SER A C 1
ATOM 1237 O O . SER A 1 154 ? -7.877 -6.808 14.711 1.00 92.00 154 SER A O 1
ATOM 1239 N N . LEU A 1 155 ? -8.377 -7.747 16.687 1.00 92.50 155 LEU A N 1
ATOM 1240 C CA . LEU A 1 155 ? -7.848 -6.664 17.513 1.00 92.50 155 LEU A CA 1
ATOM 1241 C C . LEU A 1 155 ? -6.419 -6.981 17.964 1.00 92.50 155 LEU A C 1
ATOM 1243 O O . LEU A 1 155 ? -6.138 -8.048 18.516 1.00 92.50 155 LEU A O 1
ATOM 1247 N N . HIS A 1 156 ? -5.509 -6.028 17.777 1.00 90.38 156 HIS A N 1
ATOM 1248 C CA . HIS A 1 156 ? -4.092 -6.196 18.090 1.00 90.38 156 HIS A CA 1
ATOM 1249 C C . HIS A 1 156 ? -3.528 -5.015 18.873 1.00 90.38 156 HIS A C 1
ATOM 1251 O O . HIS A 1 156 ? -3.853 -3.854 18.630 1.00 90.38 156 HIS A O 1
ATOM 1257 N N . LYS A 1 157 ? -2.627 -5.317 19.809 1.00 90.62 157 LYS A N 1
ATOM 1258 C CA . LYS A 1 157 ? -1.796 -4.326 20.490 1.00 90.62 157 LYS A CA 1
ATOM 1259 C C . LYS A 1 157 ? -0.518 -4.120 19.693 1.00 90.62 157 LYS A C 1
ATOM 1261 O O . LYS A 1 157 ? 0.268 -5.059 19.554 1.00 90.62 157 LYS A O 1
ATOM 1266 N N . ALA A 1 158 ? -0.254 -2.892 19.270 1.00 87.94 158 ALA A N 1
ATOM 1267 C CA . ALA A 1 158 ? 1.057 -2.499 18.766 1.00 87.94 158 ALA A CA 1
ATOM 1268 C C . ALA A 1 158 ? 1.857 -1.719 19.810 1.00 87.94 158 ALA A C 1
ATOM 1270 O O . ALA A 1 158 ? 1.301 -1.066 20.700 1.00 87.94 158 ALA A O 1
ATOM 1271 N N . TYR A 1 159 ? 3.178 -1.823 19.708 1.00 85.75 159 TYR A N 1
ATOM 1272 C CA . TYR A 1 159 ? 4.149 -1.066 20.482 1.00 85.75 159 TYR A CA 1
ATOM 1273 C C . TYR A 1 159 ? 5.050 -0.262 19.550 1.00 85.75 159 TYR A C 1
ATOM 1275 O O . TYR A 1 159 ? 5.635 -0.834 18.637 1.00 85.75 159 TYR A O 1
ATOM 1283 N N . LEU A 1 160 ? 5.179 1.033 19.820 1.00 81.31 160 LEU A N 1
ATOM 1284 C CA . LEU A 1 160 ? 6.125 1.938 19.187 1.00 81.31 160 LEU A CA 1
ATOM 1285 C C . LEU A 1 160 ? 7.430 1.939 19.992 1.00 81.31 160 LEU A C 1
ATOM 1287 O O . LEU A 1 160 ? 7.443 2.307 21.173 1.00 81.31 160 LEU A O 1
ATOM 1291 N N . SER A 1 161 ? 8.521 1.488 19.377 1.00 78.62 161 SER A N 1
ATOM 1292 C CA . SER A 1 161 ? 9.850 1.521 19.987 1.00 78.62 161 SER A CA 1
ATOM 1293 C C . SER A 1 161 ? 10.377 2.955 20.110 1.00 78.62 161 SER A C 1
ATOM 1295 O O . SER A 1 161 ? 9.831 3.893 19.531 1.00 78.62 161 SER A O 1
ATOM 1297 N N . LYS A 1 162 ? 11.464 3.130 20.874 1.00 74.19 162 LYS A N 1
ATOM 1298 C CA . LYS A 1 162 ? 12.166 4.422 20.959 1.00 74.19 162 LYS A CA 1
ATOM 1299 C C . LYS A 1 162 ? 12.699 4.876 19.594 1.00 74.19 162 LYS A C 1
ATOM 1301 O O . LYS A 1 162 ? 12.733 6.070 19.340 1.00 74.19 162 LYS A O 1
ATOM 1306 N N . ASP A 1 163 ? 13.026 3.922 18.727 1.00 70.62 163 ASP A N 1
ATOM 1307 C CA . ASP A 1 163 ? 13.558 4.156 17.381 1.00 70.62 163 ASP A CA 1
ATOM 1308 C C . ASP A 1 163 ? 12.449 4.360 16.333 1.00 70.62 163 ASP A C 1
ATOM 1310 O O . ASP A 1 163 ? 12.702 4.266 15.134 1.00 70.62 163 ASP A O 1
ATOM 1314 N N . GLY A 1 164 ? 11.195 4.553 16.764 1.00 64.88 164 GLY A N 1
ATOM 1315 C CA . GLY A 1 164 ? 10.062 4.777 15.863 1.00 64.88 164 GLY A CA 1
ATOM 1316 C C . GLY A 1 164 ? 9.601 3.530 15.101 1.00 64.88 164 GLY A C 1
ATOM 1317 O O . GLY A 1 164 ? 8.896 3.643 14.102 1.00 64.88 164 GLY A O 1
ATOM 1318 N N . ARG A 1 165 ? 9.989 2.324 15.540 1.00 70.25 165 ARG A N 1
ATOM 1319 C CA . ARG A 1 165 ? 9.585 1.066 14.893 1.00 70.25 165 ARG A CA 1
ATOM 1320 C C . ARG A 1 165 ? 8.391 0.446 15.605 1.00 70.25 165 ARG A C 1
ATOM 1322 O O . ARG A 1 165 ? 8.414 0.261 16.823 1.00 70.25 165 ARG A O 1
ATOM 1329 N N . TYR A 1 166 ? 7.370 0.078 14.840 1.00 72.56 166 TYR A N 1
ATOM 1330 C CA . TYR A 1 166 ? 6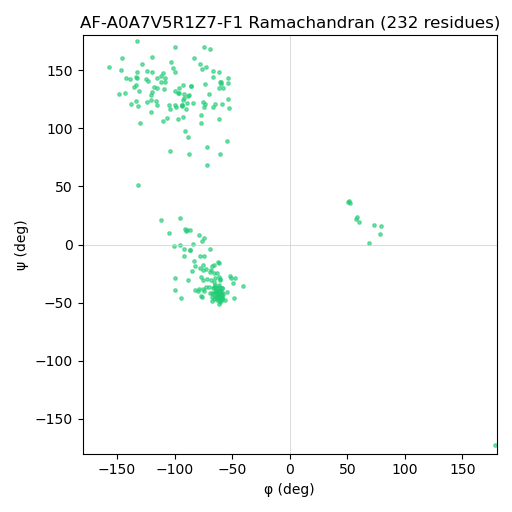.205 -0.621 15.364 1.00 72.56 166 TYR A CA 1
ATOM 1331 C C . TYR A 1 166 ? 6.420 -2.134 15.423 1.00 72.56 166 TYR A C 1
ATOM 1333 O O . TYR A 1 166 ? 6.913 -2.745 14.480 1.00 72.56 166 TYR A O 1
ATOM 1341 N N . ALA A 1 167 ? 5.999 -2.743 16.529 1.00 76.25 167 ALA A N 1
ATOM 1342 C CA . ALA A 1 167 ? 5.954 -4.189 16.707 1.00 76.25 167 ALA A CA 1
ATOM 1343 C C . ALA A 1 167 ? 4.583 -4.617 17.245 1.00 76.25 167 ALA A C 1
ATOM 1345 O O . ALA A 1 167 ? 4.084 -4.057 18.227 1.00 76.25 167 ALA A O 1
ATOM 1346 N N . THR A 1 168 ? 3.976 -5.634 16.630 1.00 78.69 168 THR A N 1
ATOM 1347 C CA . THR A 1 168 ? 2.740 -6.242 17.148 1.00 78.69 168 THR A CA 1
ATOM 1348 C C . THR A 1 168 ? 3.087 -7.090 18.368 1.00 78.69 168 THR A C 1
ATOM 1350 O O . THR A 1 168 ? 3.865 -8.031 18.259 1.00 78.69 168 THR A O 1
ATOM 1353 N N . LYS A 1 169 ? 2.537 -6.754 19.540 1.00 76.25 169 LYS A N 1
ATOM 1354 C CA . LYS A 1 169 ? 2.876 -7.427 20.806 1.00 76.25 169 LYS A CA 1
ATOM 1355 C C . LYS A 1 169 ? 1.930 -8.558 21.175 1.00 76.25 169 LYS A C 1
ATOM 1357 O O . LYS A 1 169 ? 2.383 -9.595 21.641 1.00 76.25 169 LYS A O 1
ATOM 1362 N N . SER A 1 170 ? 0.625 -8.339 21.062 1.00 82.44 170 SER A N 1
ATOM 1363 C CA . SER A 1 170 ? -0.360 -9.304 21.552 1.00 82.44 170 SER A CA 1
ATOM 1364 C C . SER A 1 170 ? -1.700 -9.136 20.855 1.00 82.44 170 SER A C 1
ATOM 1366 O O . SER A 1 170 ? -2.061 -8.035 20.431 1.00 82.44 170 SER A O 1
ATOM 1368 N N . LYS A 1 171 ? -2.453 -10.232 20.771 1.00 87.12 171 LYS A N 1
ATOM 1369 C CA . LYS A 1 171 ? -3.881 -10.190 20.457 1.00 87.12 171 LYS A CA 1
ATOM 1370 C C . LYS A 1 171 ? -4.617 -9.516 21.617 1.00 87.12 171 LYS A C 1
ATOM 1372 O O . LYS A 1 171 ? -4.202 -9.639 22.771 1.00 87.12 171 LYS A O 1
ATOM 1377 N N . LEU A 1 172 ? -5.652 -8.758 21.295 1.00 88.19 172 LEU A N 1
ATOM 1378 C CA . LEU A 1 172 ? -6.536 -8.098 22.250 1.00 88.19 172 LEU A CA 1
ATOM 1379 C C . LEU A 1 172 ? -7.955 -8.607 22.036 1.00 88.19 172 LEU A C 1
ATOM 1381 O O . LEU A 1 172 ? -8.261 -9.134 20.974 1.00 88.19 172 LEU A O 1
ATOM 1385 N N . ASP A 1 173 ? -8.816 -8.432 23.027 1.00 86.94 173 ASP A N 1
ATOM 1386 C CA . ASP A 1 173 ? -10.227 -8.788 22.936 1.00 86.94 173 ASP A CA 1
ATOM 1387 C C . ASP A 1 173 ? -11.121 -7.651 23.459 1.00 86.94 173 ASP A C 1
ATOM 1389 O O . ASP A 1 173 ? -10.654 -6.627 23.975 1.00 86.94 173 ASP A O 1
ATOM 1393 N N . SER A 1 174 ? -12.434 -7.832 23.335 1.00 84.38 174 SER A N 1
ATOM 1394 C CA . SER A 1 174 ? -13.429 -6.858 23.794 1.00 84.38 174 SER A CA 1
ATOM 1395 C C . SER A 1 174 ? -13.536 -6.716 25.322 1.00 84.38 174 SER A C 1
ATOM 1397 O O . SER A 1 174 ? -14.265 -5.841 25.802 1.00 84.38 174 SER A O 1
ATOM 1399 N N . SER A 1 175 ? -12.800 -7.509 26.113 1.00 84.56 175 SER A N 1
ATOM 1400 C CA . SER A 1 175 ? -12.763 -7.377 27.578 1.00 84.56 175 SER A CA 1
ATOM 1401 C C . SER A 1 175 ? -11.941 -6.176 28.054 1.00 84.56 175 SER A C 1
ATOM 1403 O O . SER A 1 175 ? -12.050 -5.784 29.214 1.00 84.56 175 SER A O 1
ATOM 1405 N N . LEU A 1 176 ? -11.194 -5.512 27.162 1.00 85.06 176 LEU A N 1
ATOM 1406 C CA . LEU A 1 176 ? -10.461 -4.268 27.448 1.00 85.06 176 LEU A CA 1
ATOM 1407 C C . LEU A 1 176 ? -11.304 -3.187 28.137 1.00 85.06 176 LEU A C 1
ATOM 1409 O O . LEU A 1 176 ? -10.778 -2.429 28.949 1.00 85.06 176 LEU A O 1
ATOM 1413 N N . LEU A 1 177 ? -12.603 -3.117 27.837 1.00 84.56 177 LEU A N 1
ATOM 1414 C CA . LEU A 1 177 ? -13.525 -2.174 28.479 1.00 84.56 177 LEU A CA 1
ATOM 1415 C C . LEU A 1 177 ? -13.811 -2.485 29.951 1.00 84.56 177 LEU A C 1
ATOM 1417 O O . LEU A 1 177 ? -14.204 -1.591 30.694 1.00 84.56 177 LEU A O 1
ATOM 1421 N N . GLN A 1 178 ? -13.639 -3.737 30.371 1.00 84.62 178 GLN A N 1
ATOM 1422 C CA . GLN A 1 178 ? -13.901 -4.178 31.741 1.00 84.62 178 GLN A CA 1
ATOM 1423 C C . GLN A 1 178 ? -12.713 -3.887 32.672 1.00 84.62 178 GLN A C 1
ATOM 1425 O O . GLN A 1 178 ? -12.865 -3.919 33.892 1.00 84.62 178 GLN A O 1
ATOM 1430 N N . GLN A 1 179 ? -11.537 -3.572 32.117 1.00 85.50 179 GLN A N 1
ATOM 1431 C CA . GLN A 1 179 ? -10.344 -3.246 32.894 1.00 85.50 179 GLN A CA 1
ATOM 1432 C C . GLN A 1 179 ? -10.499 -1.889 33.594 1.00 85.50 179 GLN A C 1
ATOM 1434 O O . GLN A 1 179 ? -10.821 -0.878 32.967 1.00 85.50 179 GLN A O 1
ATOM 1439 N N . LYS A 1 180 ? -10.231 -1.859 34.905 1.00 87.75 180 LYS A N 1
ATOM 1440 C CA . LYS A 1 180 ? -10.186 -0.634 35.711 1.00 87.75 180 LYS A CA 1
ATOM 1441 C C . LYS A 1 180 ? -8.788 -0.489 36.328 1.00 87.75 180 LYS A C 1
ATOM 1443 O O . LYS A 1 180 ? -8.435 -1.315 37.166 1.00 87.75 180 LYS A O 1
ATOM 1448 N N . PRO A 1 181 ? -7.998 0.532 35.942 1.00 85.31 181 PRO A N 1
ATOM 1449 C CA . PRO A 1 181 ? -8.312 1.598 34.981 1.00 85.31 181 PRO A CA 1
ATOM 1450 C C . PRO A 1 181 ? -8.253 1.137 33.511 1.00 85.31 181 PRO A C 1
ATOM 1452 O O . PRO A 1 181 ? -7.459 0.267 33.158 1.00 85.31 181 PRO A O 1
ATOM 1455 N N . ILE A 1 182 ? -9.053 1.770 32.640 1.00 87.44 182 ILE A N 1
ATOM 1456 C CA . ILE A 1 182 ? -9.004 1.517 31.189 1.00 87.44 182 ILE A CA 1
ATOM 1457 C C . ILE A 1 182 ? -7.609 1.898 30.668 1.00 87.44 182 ILE A C 1
ATOM 1459 O O . ILE A 1 182 ? -7.115 2.985 30.999 1.00 87.44 182 ILE A O 1
ATOM 1463 N N . PRO A 1 183 ? -6.968 1.068 29.826 1.00 88.00 183 PRO A N 1
ATOM 1464 C CA . PRO A 1 183 ? -5.642 1.382 29.321 1.00 88.00 183 PRO A CA 1
ATOM 1465 C C . PRO A 1 183 ? -5.599 2.687 28.519 1.00 88.00 183 PRO A C 1
ATOM 1467 O O . PRO A 1 183 ? -6.454 2.956 27.677 1.00 88.00 183 PRO A O 1
ATOM 1470 N N . LYS A 1 184 ? -4.532 3.472 28.711 1.00 87.69 184 LYS A N 1
ATOM 1471 C CA . LYS A 1 184 ? -4.337 4.781 28.052 1.00 87.69 184 LYS A CA 1
ATOM 1472 C C . LYS A 1 184 ? -4.236 4.713 26.519 1.00 87.69 184 LYS A C 1
ATOM 1474 O O . LYS A 1 184 ? -4.340 5.736 25.858 1.00 87.69 184 LYS A O 1
ATOM 1479 N N . PHE A 1 185 ? -4.021 3.520 25.961 1.00 87.12 185 PHE A N 1
ATOM 1480 C CA . PHE A 1 185 ? -3.976 3.274 24.516 1.00 87.12 185 PHE A CA 1
ATOM 1481 C C . PHE A 1 185 ? -5.345 2.932 23.906 1.00 87.12 185 PHE A C 1
ATOM 1483 O O . PHE A 1 185 ? -5.414 2.492 22.761 1.00 87.12 185 PHE A O 1
ATOM 1490 N N . VAL A 1 186 ? -6.435 3.136 24.649 1.00 88.88 186 VAL A N 1
ATOM 1491 C CA . VAL A 1 186 ? -7.813 3.017 24.156 1.00 88.88 186 VAL A CA 1
ATOM 1492 C C . VAL A 1 186 ? -8.397 4.424 24.011 1.00 88.88 186 VAL A C 1
ATOM 1494 O O . VAL A 1 186 ? -8.653 5.105 25.006 1.00 88.88 186 VAL A O 1
ATOM 1497 N N . SER A 1 187 ? -8.589 4.873 22.769 1.00 88.81 187 SER A N 1
ATOM 1498 C CA . SER A 1 187 ? -9.170 6.187 22.461 1.00 88.81 187 SER A CA 1
ATOM 1499 C C . SER A 1 187 ? -10.684 6.207 22.703 1.00 88.81 187 SER A C 1
ATOM 1501 O O . SER A 1 187 ? -11.313 5.169 22.912 1.00 88.81 187 SER A O 1
ATOM 1503 N N . LEU A 1 188 ? -11.304 7.389 22.652 1.00 88.88 188 LEU A N 1
ATOM 1504 C CA . LEU A 1 188 ? -12.758 7.516 22.799 1.00 88.88 188 LEU A CA 1
ATOM 1505 C C . LEU A 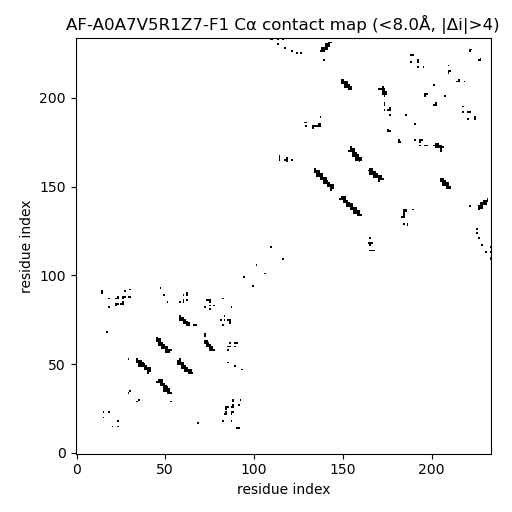1 188 ? -13.514 6.774 21.683 1.00 88.88 188 LEU A C 1
ATOM 1507 O O . LEU A 1 188 ? -14.479 6.066 21.966 1.00 88.88 188 LEU A O 1
ATOM 1511 N N . THR A 1 189 ? -13.029 6.847 20.442 1.00 89.56 189 THR A N 1
ATOM 1512 C CA . THR A 1 189 ? -13.589 6.090 19.311 1.00 89.56 189 THR A CA 1
ATOM 1513 C C . THR A 1 189 ? -13.464 4.584 19.527 1.00 89.56 189 THR A C 1
ATOM 1515 O O . THR A 1 189 ? -14.417 3.850 19.269 1.00 89.56 189 THR A O 1
ATOM 1518 N N . ASP A 1 190 ? -12.337 4.121 20.081 1.00 91.38 190 ASP A N 1
ATOM 1519 C CA . ASP A 1 190 ? -12.158 2.702 20.411 1.00 91.38 190 ASP A CA 1
ATOM 1520 C C . ASP A 1 190 ? -13.157 2.252 21.482 1.00 91.38 190 ASP A C 1
ATOM 1522 O O . ASP A 1 190 ? -13.726 1.172 21.368 1.00 91.38 190 ASP A O 1
ATOM 1526 N N . LYS A 1 191 ? -13.451 3.088 22.487 1.00 90.94 191 LYS A N 1
ATOM 1527 C CA . LYS A 1 191 ? -14.483 2.772 23.491 1.00 90.94 191 LYS A CA 1
ATOM 1528 C C . LYS A 1 191 ? -15.860 2.584 22.853 1.00 90.94 191 LYS A C 1
ATOM 1530 O O . LYS A 1 191 ? -16.573 1.658 23.226 1.00 90.94 191 LYS A O 1
ATOM 1535 N N . ILE A 1 192 ? -16.224 3.423 21.879 1.00 91.62 192 ILE A N 1
ATOM 1536 C CA . ILE A 1 192 ? -17.492 3.296 21.139 1.00 91.62 192 ILE A CA 1
ATOM 1537 C C . ILE A 1 192 ? -17.526 1.978 20.353 1.00 91.62 192 ILE A C 1
ATOM 1539 O O . ILE A 1 192 ? -18.534 1.273 20.387 1.00 91.62 192 ILE A O 1
ATOM 1543 N N . ILE A 1 193 ? -16.433 1.635 19.665 1.00 91.94 193 ILE A N 1
ATOM 1544 C CA . ILE A 1 193 ? -16.305 0.383 18.902 1.00 91.94 193 ILE A CA 1
ATOM 1545 C C . ILE A 1 193 ? -16.434 -0.824 19.837 1.00 91.94 193 ILE A C 1
ATOM 1547 O O . ILE A 1 193 ? -17.271 -1.693 19.603 1.00 91.94 193 ILE A O 1
ATOM 1551 N N . LEU A 1 194 ? -15.667 -0.851 20.928 1.00 91.00 194 LEU A N 1
ATOM 1552 C CA . LEU A 1 194 ? -15.679 -1.946 21.896 1.00 91.00 194 LEU A CA 1
ATOM 1553 C C . LEU A 1 194 ? -17.052 -2.099 22.577 1.00 91.00 194 LEU A C 1
ATOM 1555 O O . LEU A 1 194 ? -17.504 -3.225 22.769 1.00 91.00 194 LEU A O 1
ATOM 1559 N N . ASN A 1 195 ? -17.758 -1.000 22.878 1.00 90.12 19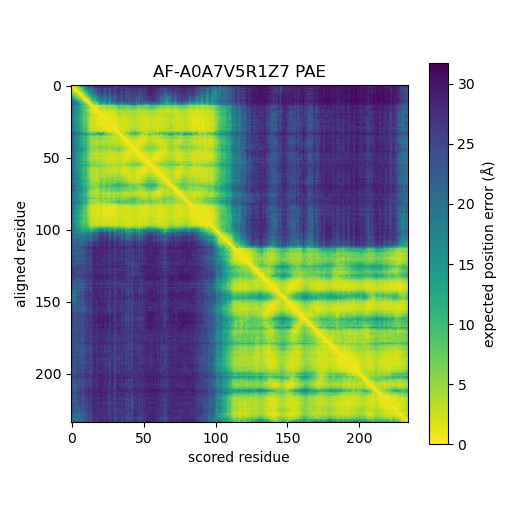5 ASN A N 1
ATOM 1560 C CA . ASN A 1 195 ? -19.110 -1.056 23.451 1.00 90.12 195 ASN A CA 1
ATOM 1561 C C . ASN A 1 195 ? -20.104 -1.673 22.463 1.00 90.12 195 ASN A C 1
ATOM 1563 O O . ASN A 1 195 ? -20.942 -2.487 22.841 1.00 90.12 195 ASN A O 1
ATOM 1567 N N . ARG A 1 196 ? -20.001 -1.329 21.175 1.00 89.19 196 ARG A N 1
ATOM 1568 C CA . ARG A 1 196 ? -20.849 -1.931 20.136 1.00 89.19 196 ARG A CA 1
ATOM 1569 C C . ARG A 1 196 ? -20.579 -3.419 19.950 1.00 89.19 196 ARG A C 1
ATOM 1571 O O . ARG A 1 196 ? -21.527 -4.169 19.724 1.00 89.19 196 ARG A O 1
ATOM 1578 N N . LEU A 1 197 ? -19.322 -3.845 20.073 1.00 88.62 197 LEU A N 1
ATOM 1579 C CA . LEU A 1 197 ? -18.968 -5.265 20.069 1.00 88.62 197 LEU A CA 1
ATOM 1580 C C . LEU A 1 197 ? -19.630 -6.000 21.240 1.00 88.62 197 LEU A C 1
ATOM 1582 O O . LEU A 1 197 ? -20.264 -7.030 21.023 1.00 88.62 197 LEU A O 1
ATOM 1586 N N . GLN A 1 198 ? -19.575 -5.434 22.450 1.00 86.88 198 GLN A N 1
ATOM 1587 C CA . GLN A 1 198 ? -20.251 -6.009 23.619 1.00 86.88 198 GLN A CA 1
ATOM 1588 C C . GLN A 1 198 ? -21.774 -6.078 23.437 1.00 86.88 198 GLN A C 1
ATOM 1590 O O . GLN A 1 198 ? -22.360 -7.131 23.679 1.00 86.88 198 GLN A O 1
ATOM 1595 N N . ASN A 1 199 ? -22.401 -5.016 22.922 1.00 86.19 199 ASN A N 1
ATOM 1596 C CA . ASN A 1 199 ? -23.841 -4.992 22.626 1.00 86.19 199 ASN A CA 1
ATOM 1597 C C . ASN A 1 199 ? -24.252 -6.009 21.549 1.00 86.19 199 ASN A C 1
ATOM 1599 O O . ASN A 1 199 ? -25.401 -6.432 21.502 1.00 86.19 199 ASN A O 1
ATOM 1603 N N . SER A 1 200 ? -23.316 -6.404 20.684 1.00 83.56 200 SER A N 1
ATOM 1604 C CA . SER A 1 200 ? -23.522 -7.415 19.642 1.00 83.56 200 SER A CA 1
ATOM 1605 C C . SER A 1 200 ? -23.197 -8.837 20.118 1.00 83.56 200 SER A C 1
ATOM 1607 O O . SER A 1 200 ? -23.084 -9.739 19.288 1.00 83.56 200 SER A O 1
ATOM 1609 N N . PHE A 1 201 ? -23.017 -9.030 21.432 1.00 81.25 201 PHE A N 1
ATOM 1610 C CA . PHE A 1 201 ? -22.613 -10.281 22.087 1.00 81.25 201 PHE A CA 1
ATOM 1611 C C . PHE A 1 201 ? -21.241 -10.828 21.647 1.00 81.25 201 PHE A C 1
ATOM 1613 O O . PHE A 1 201 ? -20.915 -11.987 21.893 1.00 81.25 201 PHE A O 1
ATOM 1620 N N . ILE A 1 202 ? -20.386 -9.983 21.061 1.00 80.00 202 ILE A N 1
ATOM 1621 C CA . ILE A 1 202 ? -18.997 -10.310 20.704 1.00 80.00 202 ILE A CA 1
ATOM 1622 C C . ILE A 1 202 ? -18.119 -10.015 21.926 1.00 80.00 202 ILE A C 1
ATOM 1624 O O . ILE A 1 202 ? -17.467 -8.971 22.043 1.00 80.00 202 ILE A O 1
ATOM 1628 N N . ILE A 1 203 ? -18.151 -10.922 22.902 1.00 78.31 203 ILE A N 1
ATOM 1629 C CA . ILE A 1 203 ? -17.492 -10.764 24.206 1.00 78.31 203 ILE A CA 1
ATOM 1630 C C . ILE A 1 203 ? -16.288 -11.709 24.294 1.00 78.31 203 ILE A C 1
ATOM 1632 O O . ILE A 1 203 ? -16.404 -12.881 23.952 1.00 78.31 203 ILE A O 1
ATOM 1636 N N . LYS A 1 204 ? -15.133 -11.210 24.767 1.00 79.88 204 LYS A N 1
ATOM 1637 C CA . LYS A 1 204 ? -13.871 -11.977 24.923 1.00 79.88 204 LYS A CA 1
ATOM 1638 C C . LYS A 1 204 ? -13.356 -12.618 23.623 1.00 79.88 204 LYS A C 1
ATOM 1640 O O . LYS A 1 204 ? -12.576 -13.565 23.650 1.00 79.88 204 LYS A O 1
ATOM 1645 N N . GLN A 1 205 ? -13.774 -12.090 22.477 1.00 82.75 205 GLN A N 1
ATOM 1646 C CA . GLN A 1 205 ? -13.293 -12.533 21.175 1.00 82.75 205 GLN A CA 1
ATOM 1647 C C . GLN A 1 205 ? -12.219 -11.577 20.662 1.00 82.75 205 GLN A C 1
ATOM 1649 O O . GLN A 1 205 ? -12.381 -10.355 20.702 1.00 82.75 205 GLN A O 1
ATOM 1654 N N . HIS A 1 206 ? -11.112 -12.155 20.196 1.00 85.38 206 HIS A N 1
ATOM 1655 C CA . HIS A 1 206 ? -10.006 -11.410 19.596 1.00 85.38 206 HIS A CA 1
ATOM 1656 C C . HIS A 1 206 ? -10.218 -11.122 18.111 1.00 85.38 206 HIS A C 1
ATOM 1658 O O . HIS A 1 206 ? -9.611 -10.201 17.567 1.00 85.38 206 HIS A O 1
ATOM 1664 N N . SER A 1 207 ? -11.052 -11.932 17.462 1.00 88.06 207 SER A N 1
ATOM 1665 C CA . SER A 1 207 ? -11.485 -11.778 16.085 1.00 88.06 207 SER A CA 1
ATOM 1666 C C . SER A 1 207 ? -12.994 -11.945 15.996 1.00 88.06 207 SER A C 1
ATOM 1668 O O . SER A 1 207 ? -13.586 -12.691 16.773 1.00 88.06 207 SER A O 1
ATOM 1670 N N . PHE A 1 208 ? -13.614 -11.241 15.060 1.00 89.25 208 PHE A N 1
ATOM 1671 C CA . PHE A 1 208 ? -15.044 -11.331 14.806 1.00 89.25 208 PHE A CA 1
ATOM 1672 C C . PHE A 1 208 ? -15.335 -11.128 13.326 1.00 89.25 208 PHE A C 1
ATOM 1674 O O . PHE A 1 208 ? -14.616 -10.409 12.629 1.00 89.25 208 PHE A O 1
ATOM 1681 N N . THR A 1 209 ? -16.406 -11.753 12.856 1.00 88.81 209 THR A N 1
ATOM 1682 C CA . THR A 1 209 ? -16.816 -11.682 11.455 1.00 88.81 209 THR A CA 1
ATOM 1683 C C . THR A 1 209 ? -17.885 -10.614 11.272 1.00 88.81 209 THR A C 1
ATOM 1685 O O . THR A 1 209 ? -18.820 -10.505 12.067 1.00 88.81 209 THR A O 1
ATOM 1688 N N . LEU A 1 210 ? -17.731 -9.796 10.235 1.00 86.81 210 LEU A N 1
ATOM 1689 C CA . LEU A 1 210 ? -18.654 -8.724 9.895 1.00 86.81 210 LEU A CA 1
ATOM 1690 C C . LEU A 1 210 ? -19.813 -9.264 9.063 1.00 86.81 210 LEU A C 1
ATOM 1692 O O . LEU A 1 210 ? -19.632 -9.753 7.946 1.00 86.81 210 LEU A O 1
ATOM 1696 N N . LEU A 1 211 ? -21.028 -9.078 9.567 1.00 84.31 211 LEU A N 1
ATOM 1697 C CA . LEU A 1 211 ? -22.248 -9.403 8.842 1.00 84.31 211 LEU A CA 1
ATOM 1698 C C . LEU A 1 211 ? -22.757 -8.159 8.102 1.00 84.31 211 LEU A C 1
ATOM 1700 O O . LEU A 1 211 ? -23.120 -7.162 8.731 1.00 84.31 211 LEU A O 1
ATOM 1704 N N . LYS A 1 212 ? -22.856 -8.237 6.763 1.00 74.38 212 LYS A N 1
ATOM 1705 C CA . LYS A 1 212 ? -23.222 -7.121 5.852 1.00 74.38 212 LYS A CA 1
ATOM 1706 C C . LYS A 1 212 ? -24.455 -6.302 6.266 1.00 74.38 212 LYS A C 1
ATOM 1708 O O . LYS A 1 212 ? -24.562 -5.139 5.897 1.00 74.38 212 LYS A O 1
ATOM 1713 N N . LYS A 1 213 ? -25.414 -6.899 6.980 1.00 75.69 213 LYS A N 1
ATOM 1714 C CA . LYS A 1 213 ? -26.657 -6.223 7.391 1.00 75.69 213 LYS A CA 1
ATOM 1715 C C . LYS A 1 213 ? -26.546 -5.494 8.734 1.00 75.69 213 LYS A C 1
ATOM 1717 O O . LYS A 1 213 ? -27.223 -4.491 8.922 1.00 75.69 213 LYS A O 1
ATOM 1722 N N . ARG A 1 214 ? -25.710 -5.983 9.655 1.00 79.50 214 ARG A N 1
ATOM 1723 C CA . ARG A 1 214 ? -25.611 -5.474 11.035 1.00 79.50 214 ARG A CA 1
ATOM 1724 C C . ARG A 1 214 ? -24.421 -4.534 11.218 1.00 79.50 214 ARG A C 1
ATOM 1726 O O . ARG A 1 214 ? -24.535 -3.508 11.882 1.00 79.50 214 ARG A O 1
ATOM 1733 N N . ASP A 1 215 ? -23.289 -4.858 10.594 1.00 85.38 215 ASP A N 1
ATOM 1734 C CA . ASP A 1 215 ? -21.988 -4.346 11.037 1.00 85.38 215 ASP A CA 1
ATOM 1735 C C . ASP A 1 215 ? -21.409 -3.228 10.154 1.00 85.38 215 ASP A C 1
ATOM 1737 O O . ASP A 1 215 ? -20.277 -2.798 10.365 1.00 85.38 215 ASP A O 1
ATOM 1741 N N . ASN A 1 216 ? -22.178 -2.679 9.206 1.00 86.44 216 ASN A N 1
ATOM 1742 C CA . ASN A 1 216 ? -21.700 -1.602 8.322 1.00 86.44 216 ASN A CA 1
ATOM 1743 C C . ASN A 1 216 ? -21.248 -0.361 9.099 1.00 86.44 216 ASN A C 1
ATOM 1745 O O . ASN A 1 216 ? -20.196 0.214 8.822 1.00 86.44 216 ASN A O 1
ATOM 1749 N N . GLN A 1 217 ? -22.018 0.037 10.113 1.00 87.50 217 GLN A N 1
ATOM 1750 C CA . GLN A 1 217 ? -21.664 1.187 10.940 1.00 87.50 217 GLN A CA 1
ATOM 1751 C C . GLN A 1 217 ? -20.466 0.885 11.857 1.00 87.50 217 GLN A C 1
ATOM 1753 O O . GLN A 1 217 ? -19.701 1.788 12.192 1.00 87.50 217 GLN A O 1
ATOM 1758 N N . LEU A 1 218 ? -20.284 -0.375 12.263 1.00 90.69 218 LEU A N 1
ATOM 1759 C CA . LEU A 1 218 ? -19.118 -0.813 13.028 1.00 90.69 218 LEU A CA 1
ATOM 1760 C C . LEU A 1 218 ? -17.853 -0.741 12.167 1.00 90.69 218 LEU A C 1
ATOM 1762 O O . LEU A 1 218 ? -16.879 -0.120 12.586 1.00 90.69 218 LEU A O 1
ATOM 1766 N N . LEU A 1 219 ? -17.896 -1.285 10.948 1.00 90.75 219 LEU A N 1
ATOM 1767 C CA . LEU A 1 219 ? -16.796 -1.206 9.987 1.00 90.75 219 LEU A CA 1
ATOM 1768 C C . LEU A 1 219 ? -16.448 0.249 9.659 1.00 90.75 219 LEU A C 1
ATOM 1770 O O . LEU A 1 219 ? -15.279 0.620 9.720 1.00 90.75 219 LEU A O 1
ATOM 1774 N N . LYS A 1 220 ? -17.450 1.097 9.393 1.00 90.88 220 LYS A N 1
ATOM 1775 C CA . LYS A 1 220 ? -17.232 2.530 9.146 1.00 90.88 220 LYS A CA 1
ATOM 1776 C C . LYS A 1 220 ? -16.495 3.191 10.309 1.00 90.88 220 LYS A C 1
ATOM 1778 O O . LYS A 1 220 ? -15.502 3.874 10.084 1.00 90.88 220 LYS A O 1
ATOM 1783 N N . ASN A 1 221 ? -16.942 2.948 11.541 1.00 91.00 221 ASN A N 1
ATOM 1784 C CA . ASN A 1 221 ? -16.280 3.478 12.730 1.00 91.00 221 ASN A CA 1
ATOM 1785 C C . ASN A 1 221 ? -14.833 2.974 12.858 1.00 91.00 221 ASN A C 1
ATOM 1787 O O . ASN A 1 221 ? -13.962 3.754 13.230 1.00 91.00 221 ASN A O 1
ATOM 1791 N N . ILE A 1 222 ? -14.573 1.699 12.548 1.00 92.19 222 ILE A N 1
ATOM 1792 C CA . ILE A 1 222 ? -13.230 1.104 12.586 1.00 92.19 222 ILE A CA 1
ATOM 1793 C C . ILE A 1 222 ? -12.318 1.741 11.535 1.00 92.19 222 ILE A C 1
ATOM 1795 O O . ILE A 1 222 ? -11.210 2.152 11.868 1.00 92.19 222 ILE A O 1
ATOM 1799 N N . VAL A 1 223 ? -12.774 1.899 10.294 1.00 90.12 223 VAL A N 1
ATOM 1800 C CA . VAL A 1 223 ? -11.987 2.537 9.223 1.00 90.12 223 VAL A CA 1
ATOM 1801 C C . VAL A 1 223 ? -11.703 4.005 9.550 1.00 90.12 223 VAL A C 1
ATOM 1803 O O . VAL A 1 223 ? -10.572 4.461 9.407 1.00 90.12 223 VAL A O 1
ATOM 1806 N N . GLN A 1 224 ? -12.688 4.725 10.095 1.00 88.75 224 GLN A N 1
ATOM 1807 C CA . GLN A 1 224 ? -12.537 6.119 10.530 1.00 88.75 224 GLN A CA 1
ATOM 1808 C C . GLN A 1 224 ? -11.500 6.316 11.642 1.00 88.75 224 GLN A C 1
ATOM 1810 O O . GLN A 1 224 ? -11.065 7.441 11.869 1.00 88.75 224 GLN A O 1
ATOM 1815 N N . THR A 1 225 ? -11.075 5.255 12.334 1.00 88.31 225 THR A N 1
ATOM 1816 C CA . THR A 1 225 ? -9.984 5.379 13.309 1.00 88.31 225 THR A CA 1
ATOM 1817 C C . THR A 1 225 ? -8.630 5.686 12.667 1.00 88.31 225 THR A C 1
ATOM 1819 O O . THR A 1 225 ? -7.718 6.075 13.396 1.00 88.31 225 THR A O 1
ATOM 1822 N N . GLY A 1 226 ? -8.464 5.445 11.358 1.00 87.12 226 GLY A N 1
ATOM 1823 C CA . GLY A 1 226 ? -7.157 5.441 10.686 1.00 87.12 226 GLY A CA 1
ATOM 1824 C C . GLY A 1 226 ? -6.261 4.267 11.103 1.00 87.12 226 GLY A C 1
ATOM 1825 O O . GLY A 1 226 ? -5.142 4.134 10.634 1.00 87.12 226 GLY A O 1
ATOM 1826 N N . ARG A 1 227 ? -6.745 3.380 11.985 1.00 88.81 227 ARG A N 1
ATOM 1827 C CA . ARG A 1 227 ? -5.987 2.267 12.581 1.00 88.81 227 ARG A CA 1
ATOM 1828 C C . ARG A 1 227 ? -6.474 0.896 12.107 1.00 88.81 227 ARG A C 1
ATOM 1830 O O . ARG A 1 227 ? -6.238 -0.116 12.770 1.00 88.81 227 ARG A O 1
ATOM 1837 N N . CYS A 1 228 ? -7.162 0.868 10.967 1.00 90.69 228 CYS A N 1
ATOM 1838 C CA . CYS A 1 228 ? -7.605 -0.350 10.307 1.00 90.69 228 CYS A CA 1
ATOM 1839 C C . CYS A 1 228 ? -6.615 -0.731 9.203 1.00 90.69 228 CYS A C 1
ATOM 1841 O O . CYS A 1 228 ? -6.545 -0.065 8.174 1.00 90.69 228 CYS A O 1
ATOM 1843 N N . PHE A 1 229 ? -5.842 -1.787 9.438 1.00 88.50 229 PHE A N 1
ATOM 1844 C CA . PHE A 1 229 ? -4.891 -2.329 8.477 1.00 88.50 229 PHE A CA 1
ATOM 1845 C C . PHE A 1 229 ? -5.558 -3.450 7.676 1.00 88.50 229 PHE A C 1
ATOM 1847 O O . PHE A 1 229 ? -5.984 -4.449 8.258 1.00 88.50 229 PHE A O 1
ATOM 1854 N N . TRP A 1 230 ? -5.664 -3.294 6.357 1.00 87.62 230 TRP A N 1
ATOM 1855 C CA . TRP A 1 230 ? -6.257 -4.309 5.488 1.00 87.62 230 TRP A CA 1
ATOM 1856 C C . TRP A 1 230 ? -5.175 -5.234 4.943 1.00 87.62 230 TRP A C 1
ATOM 1858 O O . TRP A 1 230 ? -4.379 -4.826 4.104 1.00 87.62 230 TRP A O 1
ATOM 1868 N N . LYS A 1 231 ? -5.162 -6.488 5.405 1.00 80.94 231 LYS A N 1
ATOM 1869 C CA . LYS A 1 231 ? -4.120 -7.455 5.043 1.00 80.94 231 LYS A CA 1
ATOM 1870 C C . LYS A 1 231 ? -4.049 -7.757 3.550 1.00 80.94 231 LYS A C 1
ATOM 1872 O O . LYS A 1 231 ? -2.958 -7.935 3.053 1.00 80.94 231 LYS A O 1
ATOM 1877 N N . ASN A 1 232 ? -5.182 -7.776 2.848 1.00 71.38 232 ASN A N 1
ATOM 1878 C CA . ASN A 1 232 ? -5.218 -8.194 1.440 1.00 71.38 232 ASN A CA 1
ATOM 1879 C C . ASN A 1 232 ? -4.924 -7.058 0.452 1.00 71.38 232 ASN A C 1
ATOM 1881 O O . ASN A 1 232 ? -4.868 -7.297 -0.751 1.00 71.38 232 ASN A O 1
ATOM 1885 N N . CYS A 1 233 ? -4.760 -5.823 0.934 1.00 64.06 233 CYS A N 1
ATOM 1886 C CA . CYS A 1 233 ? -4.352 -4.694 0.096 1.00 64.06 233 CYS A CA 1
ATOM 1887 C C . CYS A 1 233 ? -2.836 -4.478 0.042 1.00 64.06 233 CYS A C 1
ATOM 1889 O O . CYS A 1 233 ? -2.402 -3.576 -0.675 1.00 64.06 233 CYS A O 1
ATOM 1891 N N . TYR A 1 234 ? -2.051 -5.254 0.789 1.00 52.25 234 TYR A N 1
ATOM 1892 C CA . TYR A 1 234 ? -0.603 -5.101 0.897 1.00 52.25 234 TYR A CA 1
ATOM 1893 C C . TYR A 1 234 ? 0.110 -6.452 0.890 1.00 52.25 234 TYR A C 1
ATOM 1895 O O . TYR A 1 234 ? 1.306 -6.468 0.526 1.00 52.25 234 TYR A O 1
#

Sequence (234 aa):
MLQIPLAFKGPAKQIESLFPEAMVFAAIKLLLSENMVHWQHNKVLETINAVIEDQGKLHKLSLNWPIDPELSIGTCHCDEDKPCVHLCALVIASKAKLDQLPPFTQQLQANRNIQQTLGVWLNQQSHDPYPNMARHRLLYFLDTDEHEKQFSISLHKAYLSKDGRYATKSKLDSSLLQQKPIPKFVSLTDKIILNRLQNSFIIKQHSFTLLKKRDNQLLKNIVQTGRCFWKNCY

Mean predicted aligned error: 16.29 Å

Nearest PDB structures (foldseek):
  6zqb-assembly1_UE  TM=6.056E-01  e=3.808E+00  Saccharomyces cerevisiae S288C
  8aaf-assembly1_e  TM=3.725E-01  e=1.987E+00  Saccharomyces cerevisiae
  8u72-assembly1_G  TM=2.583E-01  e=7.711E-01  Thermoflavifilum thermophilum
  4kh4-assembly1_A-2  TM=2.417E-01  e=5.097E-01  Toxoplasma gondii
  4kh4-assembly1_B-2  TM=2.281E-01  e=6.851E-01  Toxoplasma gondii

Secondary structure (DSSP, 8-state):
---------PPTTTTTTTS-HHHHHHHHHHHHTT-EEEEEEETTTTEEEEEEEETTEEEEEEEESSPPTTS--EEE-SSSPSSPHHHHHHHHHHHHHHS-PPPHHHHHHHHHTHHHHHHHHHHT-S---S-TT--EEEEEEEEEETTTTEEEEEEEEEEE-TTS-EEEEEE--GGGGGSSSPPTT--HHHHHHHHHHHHTT--S-SEEEEPTTTSHHHHHHHHTTT-EEEGGG-

Foldseek 3Di:
DDPDPPPPVPVPDDLVVVDPPVLLVLLVVQVVVVQWPDWDQDPVQQKIWTWGADPNDIKTWMAHPPADPVDQRTDIPDPDDPPHSPSSNNVVVVCCVVVVDPPVVVVVVVLVPPQVVLFVLVVPDPDDPAPPPDFKAKAWEWEADPVVRWIKIFIWIWGQDPVRGIDTDDQDALCLLVDVVRDSNQDPLNVVLSVVCVVVVRGRDRMDIDDPVRCPVSVVSNVVVSRYHYSVVD